Protein AF-0000000084370850 (afdb_homodimer)

InterPro domains:
  IPR000182 GNAT domain [PF13302] (12-152)
  IPR000182 GNAT domain [PS51186] (13-177)
  IPR016181 Acyl-CoA N-acyltransferase [SSF55729] (5-176)
  IPR051531 N-acetyltransferase [PTHR43792] (3-175)

Foldseek 3Di:
DQLQPDWFDDPFKIWHQDDLVCLVVQLVQQQDCVFCVWPQEHRDDDSVVSNVVSVVCNVCSRVVQKRKIFIATPPPRHTFWIKMWHPQDLVQLETEIDITGRPVCPPVCRVLRVVLRVVVCSCPPVVRFKYKYKTFPPPVSVVVSCVVSPKDFDDKAAQPGAYPNDTTIITMIMDGD/DQLQPDWFDDPFKIWHQDDLVCLVVQLVQQQDCVFCVWPQEHRDDDSVVSNVVSVVSNVCSRVVQKRKIFIATPPPRHTFWIKIWHPQDLVQLETEIDITGRPVCPPVCRVLRVVLRVVVCSCPPVVRFKYKYKTFPPPVSVVVSCVVSPKDFDDKAAQPGAYPNDTTIITMIMDGD

Radius of gyration: 22.32 Å; Cα contacts (8 Å, |Δi|>4): 674; chains: 2; bounding box: 40×65×46 Å

Organism: NCBI:txid1354337

Nearest PDB structures (foldseek):
  2fck-assembly1_A-2  TM=8.983E-01  e=8.115E-18  Vibrio cholerae O1 biovar El Tor str. N16961
  1nsl-assembly1_F  TM=8.770E-01  e=9.449E-16  Bacillus subtilis
  6vfn-assembly1_A  TM=8.683E-01  e=2.180E-15  Bacillus thuringiensis
  5wif-assembly1_B  TM=8.303E-01  e=5.717E-15  Yersinia pestis
  5wif-assembly1_C  TM=8.137E-01  e=3.887E-15  Yersinia pestis

pLDDT: mean 95.16, std 4.21, range [71.19, 98.75]

Secondary structure (DSSP, 8-state):
--GGG--EE-SSEEEE---GGGHHHHHHHHT-TTTTTTSSSPPP-SHHHHHHHHHHHHHHHHTTS-EEEEEEETTT--EEEEEEEEEEETTTTEEEEEEEE-GGGTTSSHHHHHHHHHHHHHHHHH---EEEEEE-TT-HHHHHHHHHTT-EEEEEEEEEEEETTEEEEEEEEEEE-/--GGG--EE-SSEEEE---GGGHHHHHHHHT-TTTTTTSSSPPP--HHHHHHHHHHHHHHHHTTS-EEEEEEETTT--EEEEEEEEEEETTTTEEEEEEEE-GGGTTSSHHHHHHHHHHHHHHHHH---EEEEEE-TT-HHHHHHHHHTT-EEEEEEEEEEEETTEEEEEEEEEEE-

Sequence (354 aa):
MRYTDIQIETQRLRLRPFEMSDANAWFKIMSSPEVTRYWSHLPWQTLQEAQEDIIQDITHMERKEYLRLAITEKITGHLLGMCIFFNYYPRSDRGEIGYCLDTVYQGKGIMKEAMLAFIDYLHTHLAIRRLEADIHPNNKASAALLNTLGFEQEGYLKQRWVVGGEISDSEIYGLLLMRYTDIQIETQRLRLRPFEMSDANAWFKIMSSPEVTRYWSHLPWQTLQEAQEDIIQDITHMERKEYLRLAITEKITGHLLGMCIFFNYYPRSDRGEIGYCLDTVYQGKGIMKEAMLAFIDYLHTHLAIRRLEADIHPNNKASAALLNTLGFEQEGYLKQRWVVGGEISDSEIYGLLL

Structure (mmCIF, N/CA/C/O backbone):
data_AF-0000000084370850-model_v1
#
loop_
_entity.id
_entity.type
_entity.pdbx_description
1 polymer 'Ribosomal-protein-alanine acetyltransferase'
#
loop_
_atom_site.group_PDB
_atom_site.id
_atom_site.type_symbol
_atom_site.label_atom_id
_atom_site.label_alt_id
_atom_site.label_comp_id
_atom_site.label_asym_id
_atom_site.label_entity_id
_atom_site.label_seq_id
_atom_site.pdbx_PDB_ins_code
_atom_site.Cartn_x
_atom_site.Cartn_y
_atom_site.Cartn_z
_atom_site.occupancy
_atom_site.B_iso_or_equiv
_atom_site.auth_seq_id
_atom_site.auth_comp_id
_atom_site.auth_asym_id
_atom_site.auth_atom_id
_atom_site.pdbx_PDB_model_num
ATOM 1 N N . MET A 1 1 ? 12.594 -3.123 -21.891 1 71.31 1 MET A N 1
ATOM 2 C CA . MET A 1 1 ? 11.961 -4.41 -22.156 1 71.31 1 MET A CA 1
ATOM 3 C C . MET A 1 1 ? 10.461 -4.34 -21.875 1 71.31 1 MET A C 1
ATOM 5 O O . MET A 1 1 ? 10.031 -3.729 -20.906 1 71.31 1 MET A O 1
ATOM 9 N N . ARG A 1 2 ? 9.742 -4.902 -22.828 1 83.81 2 ARG A N 1
ATOM 10 C CA . ARG A 1 2 ? 8.289 -4.91 -22.641 1 83.81 2 ARG A CA 1
ATOM 11 C C . ARG A 1 2 ? 7.863 -6.074 -21.75 1 83.81 2 ARG A C 1
ATOM 13 O O . ARG A 1 2 ? 8.297 -7.207 -21.953 1 83.81 2 ARG A O 1
ATOM 20 N N . TYR A 1 3 ? 7.07 -5.887 -20.719 1 87.25 3 TYR A N 1
ATOM 21 C CA . TYR A 1 3 ? 6.59 -6.926 -19.812 1 87.25 3 TYR A CA 1
ATOM 22 C C . TYR A 1 3 ? 5.914 -8.055 -20.594 1 87.25 3 TYR A C 1
ATOM 24 O O . TYR A 1 3 ? 5.992 -9.219 -20.188 1 87.25 3 TYR A O 1
ATOM 32 N N . THR A 1 4 ? 5.398 -7.785 -21.766 1 85.69 4 THR A N 1
ATOM 33 C CA . THR A 1 4 ? 4.613 -8.742 -22.547 1 85.69 4 THR A CA 1
ATOM 34 C C . THR A 1 4 ? 5.523 -9.703 -23.312 1 85.69 4 THR A C 1
ATOM 36 O O . THR A 1 4 ? 5.059 -10.703 -23.844 1 85.69 4 THR A O 1
ATOM 39 N N . ASP A 1 5 ? 6.773 -9.469 -23.266 1 89.31 5 ASP A N 1
ATOM 40 C CA . ASP A 1 5 ? 7.719 -10.328 -23.969 1 89.31 5 ASP A CA 1
ATOM 41 C C . ASP A 1 5 ? 8.5 -11.203 -23 1 89.31 5 ASP A C 1
ATOM 43 O O . ASP A 1 5 ? 9.336 -12.016 -23.422 1 89.31 5 ASP A O 1
ATOM 47 N N . ILE A 1 6 ? 8.211 -11.078 -21.812 1 93.69 6 ILE A N 1
ATOM 48 C CA . ILE A 1 6 ? 8.992 -11.75 -20.781 1 93.69 6 ILE A CA 1
ATOM 49 C C . ILE A 1 6 ? 8.719 -13.258 -20.828 1 93.69 6 ILE A C 1
ATOM 51 O O . ILE A 1 6 ? 7.566 -13.68 -20.938 1 93.69 6 ILE A O 1
ATOM 55 N N . GLN A 1 7 ? 9.773 -14.039 -20.828 1 94.94 7 GLN A N 1
ATOM 56 C CA . GLN A 1 7 ? 9.734 -15.492 -20.703 1 94.94 7 GLN A CA 1
ATOM 57 C C . GLN A 1 7 ? 10.781 -15.992 -19.703 1 94.94 7 GLN A C 1
ATOM 59 O O . GLN A 1 7 ? 11.977 -15.734 -19.875 1 94.94 7 GLN A O 1
ATOM 64 N N . ILE A 1 8 ? 10.328 -16.625 -18.719 1 97.56 8 ILE A N 1
ATOM 65 C CA . ILE A 1 8 ? 11.234 -17.203 -17.734 1 97.56 8 ILE A CA 1
ATOM 66 C C . ILE A 1 8 ? 11.078 -18.719 -17.719 1 97.56 8 ILE A C 1
ATOM 68 O O . ILE A 1 8 ? 9.969 -19.25 -17.562 1 97.56 8 ILE A O 1
ATOM 72 N N . GLU A 1 9 ? 12.125 -19.422 -17.922 1 97.38 9 GLU A N 1
ATOM 73 C CA . GLU A 1 9 ? 12.086 -20.891 -17.922 1 97.38 9 GLU A CA 1
ATOM 74 C C . GLU A 1 9 ? 12.797 -21.469 -16.703 1 97.38 9 GLU A C 1
ATOM 76 O O . GLU A 1 9 ? 13.844 -20.969 -16.297 1 97.38 9 GLU A O 1
ATOM 81 N N . THR A 1 10 ? 12.188 -22.453 -16.141 1 98 10 THR A N 1
ATOM 82 C CA . THR A 1 10 ? 12.781 -23.25 -15.07 1 98 10 THR A CA 1
ATOM 83 C C . THR A 1 10 ? 12.883 -24.719 -15.477 1 98 10 THR A C 1
ATOM 85 O O . THR A 1 10 ? 12.844 -25.047 -16.656 1 98 10 THR A O 1
ATOM 88 N N . GLN A 1 11 ? 13.195 -25.531 -14.508 1 97.38 11 GLN A N 1
ATOM 89 C CA . GLN A 1 11 ? 13.32 -26.953 -14.812 1 97.38 11 GLN A CA 1
ATOM 90 C C . GLN A 1 11 ? 12.016 -27.516 -15.352 1 97.38 11 GLN A C 1
ATOM 92 O O . GLN A 1 11 ? 12 -28.156 -16.406 1 97.38 11 GLN A O 1
ATOM 97 N N . ARG A 1 12 ? 10.859 -27.234 -14.672 1 97.56 12 ARG A N 1
ATOM 98 C CA . ARG A 1 12 ? 9.578 -27.844 -15.031 1 97.56 12 ARG A CA 1
ATOM 99 C C . ARG A 1 12 ? 8.625 -26.812 -15.625 1 97.56 12 ARG A C 1
ATOM 101 O O . ARG A 1 12 ? 7.621 -27.172 -16.234 1 97.56 12 ARG A O 1
ATOM 108 N N . LEU A 1 13 ? 8.977 -25.516 -15.469 1 98.5 13 LEU A N 1
ATOM 109 C CA . LEU A 1 13 ? 7.934 -24.516 -15.672 1 98.5 13 LEU A CA 1
ATOM 110 C C . LEU A 1 13 ? 8.359 -23.484 -16.719 1 98.5 13 LEU A C 1
ATOM 112 O O . LEU A 1 13 ? 9.547 -23.312 -16.984 1 98.5 13 LEU A O 1
ATOM 116 N N . ARG A 1 14 ? 7.391 -22.859 -17.297 1 98.44 14 ARG A N 1
ATOM 117 C CA . ARG A 1 14 ? 7.527 -21.641 -18.094 1 98.44 14 ARG A CA 1
ATOM 118 C C . ARG A 1 14 ? 6.613 -20.531 -17.562 1 98.44 14 ARG A C 1
ATOM 120 O O . ARG A 1 14 ? 5.406 -20.734 -17.422 1 98.44 14 ARG A O 1
ATOM 127 N N . LEU A 1 15 ? 7.215 -19.422 -17.156 1 98.56 15 LEU A N 1
ATOM 128 C CA . LEU A 1 15 ? 6.473 -18.234 -16.766 1 98.56 15 LEU A CA 1
ATOM 129 C C . LEU A 1 15 ? 6.387 -17.25 -17.938 1 98.56 15 LEU A C 1
ATOM 131 O O . LEU A 1 15 ? 7.41 -16.859 -18.5 1 98.56 15 LEU A O 1
ATOM 135 N N . ARG A 1 16 ? 5.219 -16.859 -18.281 1 97.56 16 ARG A N 1
ATOM 136 C CA . ARG A 1 16 ? 4.988 -16 -19.453 1 97.56 16 ARG A CA 1
ATOM 137 C C . ARG A 1 16 ? 3.709 -15.195 -19.281 1 97.56 16 ARG A C 1
ATOM 139 O O . ARG A 1 16 ? 2.875 -15.5 -18.422 1 97.56 16 ARG A O 1
ATOM 146 N N . PRO A 1 17 ? 3.572 -14.148 -20.078 1 96.94 17 PRO A N 1
ATOM 147 C CA . PRO A 1 17 ? 2.301 -13.422 -20.031 1 96.94 17 PRO A CA 1
ATOM 148 C C . PRO A 1 17 ? 1.105 -14.305 -20.391 1 96.94 17 PRO A C 1
ATOM 150 O O . PRO A 1 17 ? 1.261 -15.297 -21.094 1 96.94 17 PRO A O 1
ATOM 153 N N . PHE A 1 18 ? -0.031 -13.898 -19.891 1 97.38 18 PHE A N 1
ATOM 154 C CA . PHE A 1 18 ? -1.265 -14.602 -20.219 1 97.38 18 PHE A CA 1
ATOM 155 C C . PHE A 1 18 ? -1.626 -14.398 -21.688 1 97.38 18 PHE A C 1
ATOM 157 O O . PHE A 1 18 ? -1.338 -13.352 -22.266 1 97.38 18 PHE A O 1
ATOM 164 N N . GLU A 1 19 ? -2.184 -15.375 -22.25 1 95.44 19 GLU A N 1
ATOM 165 C CA . GLU A 1 19 ? -2.795 -15.32 -23.578 1 95.44 19 GLU A CA 1
ATOM 166 C C . GLU A 1 19 ? -4.266 -15.719 -23.516 1 95.44 19 GLU A C 1
ATOM 168 O O . GLU A 1 19 ? -4.707 -16.359 -22.562 1 95.44 19 GLU A O 1
ATOM 173 N N . MET A 1 20 ? -4.977 -15.297 -24.547 1 96 20 MET A N 1
ATOM 174 C CA . MET A 1 20 ? -6.414 -15.555 -24.547 1 96 20 MET A CA 1
ATOM 175 C C . MET A 1 20 ? -6.703 -17.047 -24.469 1 96 20 MET A C 1
ATOM 177 O O . MET A 1 20 ? -7.719 -17.453 -23.906 1 96 20 MET A O 1
ATOM 181 N N . SER A 1 21 ? -5.812 -17.828 -24.953 1 96.69 21 SER A N 1
ATOM 182 C CA . SER A 1 21 ? -5.992 -19.281 -24.922 1 96.69 21 SER A CA 1
ATOM 183 C C . SER A 1 21 ? -5.945 -19.812 -23.5 1 96.69 21 SER A C 1
ATOM 185 O O . SER A 1 21 ? -6.332 -20.953 -23.25 1 96.69 21 SER A O 1
ATOM 187 N N . ASP A 1 22 ? -5.5 -19.031 -22.516 1 97.56 22 ASP A N 1
ATOM 188 C CA . ASP A 1 22 ? -5.434 -19.422 -21.109 1 97.56 22 ASP A CA 1
ATOM 189 C C . ASP A 1 22 ? -6.781 -19.234 -20.422 1 97.56 22 ASP A C 1
ATOM 191 O O . ASP A 1 22 ? -6.977 -19.672 -19.281 1 97.56 22 ASP A O 1
ATOM 195 N N . ALA A 1 23 ? -7.684 -18.594 -21.078 1 97.88 23 ALA A N 1
ATOM 196 C CA . ALA A 1 23 ? -8.875 -18.047 -20.438 1 97.88 23 ALA A CA 1
ATOM 197 C C . ALA A 1 23 ? -9.664 -19.156 -19.734 1 97.88 23 ALA A C 1
ATOM 199 O O . ALA A 1 23 ? -10.086 -19 -18.594 1 97.88 23 ALA A O 1
ATOM 200 N N . ASN A 1 24 ? -9.906 -20.25 -20.406 1 97.81 24 ASN A N 1
ATOM 201 C CA . ASN A 1 24 ? -10.703 -21.328 -19.844 1 97.81 24 ASN A CA 1
ATOM 202 C C . ASN A 1 24 ? -10.055 -21.906 -18.578 1 97.81 24 ASN A C 1
ATOM 204 O O . ASN A 1 24 ? -10.711 -22.062 -17.562 1 97.81 24 ASN A O 1
ATOM 208 N N . ALA A 1 25 ? -8.828 -22.203 -18.703 1 97.62 25 ALA A N 1
ATOM 209 C CA . ALA A 1 25 ? -8.102 -22.75 -17.562 1 97.62 25 ALA A CA 1
ATOM 210 C C . ALA A 1 25 ? -8.008 -21.734 -16.438 1 97.62 25 ALA A C 1
ATOM 212 O O . ALA A 1 25 ? -8.133 -22.094 -15.258 1 97.62 25 ALA A O 1
ATOM 213 N N . TRP A 1 26 ? -7.781 -20.531 -16.781 1 97.38 26 TRP A N 1
ATOM 214 C CA . TRP A 1 26 ? -7.691 -19.453 -15.797 1 97.38 26 TRP A CA 1
ATOM 215 C C . TRP A 1 26 ? -9.016 -19.281 -15.055 1 97.38 26 TRP A C 1
ATOM 217 O O . TRP A 1 26 ? -9.031 -19.156 -13.828 1 97.38 26 TRP A O 1
ATOM 227 N N . PHE A 1 27 ? -10.086 -19.328 -15.781 1 97.44 27 PHE A N 1
ATOM 228 C CA . PHE A 1 27 ? -11.414 -19.25 -15.172 1 97.44 27 PHE A CA 1
ATOM 229 C C . PHE A 1 27 ? -11.625 -20.406 -14.195 1 97.44 27 PHE A C 1
ATOM 231 O O . PHE A 1 27 ? -12.133 -20.203 -13.094 1 97.44 27 PHE A O 1
ATOM 238 N N . LYS A 1 28 ? -11.258 -21.562 -14.602 1 96.56 28 LYS A N 1
ATOM 239 C CA . LYS A 1 28 ? -11.406 -22.734 -13.742 1 96.56 28 LYS A CA 1
ATOM 240 C C . LYS A 1 28 ? -10.656 -22.547 -12.422 1 96.56 28 LYS A C 1
ATOM 242 O O . LYS A 1 28 ? -11.188 -22.859 -11.352 1 96.56 28 LYS A O 1
ATOM 247 N N . ILE A 1 29 ? -9.469 -22.062 -12.484 1 96.38 29 ILE A N 1
ATOM 248 C CA . ILE A 1 29 ? -8.641 -21.844 -11.305 1 96.38 29 ILE A CA 1
ATOM 249 C C . ILE A 1 29 ? -9.281 -20.797 -10.406 1 96.38 29 ILE A C 1
ATOM 251 O O . ILE A 1 29 ? -9.445 -21 -9.203 1 96.38 29 ILE A O 1
ATOM 255 N N . MET A 1 30 ? -9.742 -19.688 -11.008 1 95.38 30 MET A N 1
ATOM 256 C CA . MET A 1 30 ? -10.211 -18.531 -10.25 1 95.38 30 MET A CA 1
ATOM 257 C C . MET A 1 30 ? -11.664 -18.719 -9.82 1 95.38 30 MET A C 1
ATOM 259 O O . MET A 1 30 ? -12.188 -17.938 -9.023 1 95.38 30 MET A O 1
ATOM 263 N N . SER A 1 31 ? -12.273 -19.734 -10.289 1 95.38 31 SER A N 1
ATOM 264 C CA . SER A 1 31 ? -13.641 -20.047 -9.883 1 95.38 31 SER A CA 1
ATOM 265 C C . SER A 1 31 ? -13.656 -21 -8.695 1 95.38 31 SER A C 1
ATOM 267 O O . SER A 1 31 ? -14.711 -21.266 -8.117 1 95.38 31 SER A O 1
ATOM 269 N N . SER A 1 32 ? -12.555 -21.5 -8.383 1 93.62 32 SER A N 1
ATOM 270 C CA . SER A 1 32 ? -12.438 -22.438 -7.262 1 93.62 32 SER A CA 1
ATOM 271 C C . SER A 1 32 ? -12.43 -21.688 -5.934 1 93.62 32 SER A C 1
ATOM 273 O O . SER A 1 32 ? -11.523 -20.906 -5.656 1 93.62 32 SER A O 1
ATOM 275 N N . PRO A 1 33 ? -13.328 -22 -5.062 1 91.62 33 PRO A N 1
ATOM 276 C CA . PRO A 1 33 ? -13.344 -21.359 -3.74 1 91.62 33 PRO A CA 1
ATOM 277 C C . PRO A 1 33 ? -12.094 -21.703 -2.918 1 91.62 33 PRO A C 1
ATOM 279 O O . PRO A 1 33 ? -11.68 -20.906 -2.068 1 91.62 33 PRO A O 1
ATOM 282 N N . GLU A 1 34 ? -11.586 -22.812 -3.205 1 91.06 34 GLU A N 1
ATOM 283 C CA . GLU A 1 34 ? -10.383 -23.219 -2.484 1 91.06 34 GLU A CA 1
ATOM 284 C C . GLU A 1 34 ? -9.188 -22.344 -2.863 1 91.06 34 GLU A C 1
ATOM 286 O O . GLU A 1 34 ? -8.438 -21.906 -1.994 1 91.06 34 GLU A O 1
ATOM 291 N N . VAL A 1 35 ? -9.055 -22.078 -4.105 1 90.12 35 VAL A N 1
ATOM 292 C CA . VAL A 1 35 ? -7.934 -21.266 -4.594 1 90.12 35 VAL A CA 1
ATOM 293 C C . VAL A 1 35 ? -8.102 -19.812 -4.152 1 90.12 35 VAL A C 1
ATOM 295 O O . VAL A 1 35 ? -7.141 -19.172 -3.723 1 90.12 35 VAL A O 1
ATOM 298 N N . THR A 1 36 ? -9.312 -19.328 -4.172 1 89.38 36 THR A N 1
ATOM 299 C CA . THR A 1 36 ? -9.555 -17.906 -3.945 1 89.38 36 THR A CA 1
ATOM 300 C C . THR A 1 36 ? -9.891 -17.641 -2.48 1 89.38 36 THR A C 1
ATOM 302 O O . THR A 1 36 ? -10.297 -16.531 -2.123 1 89.38 36 THR A O 1
ATOM 305 N N . ARG A 1 37 ? -9.734 -18.594 -1.659 1 88.06 37 ARG A N 1
ATOM 306 C CA . ARG A 1 37 ? -10.164 -18.547 -0.265 1 88.06 37 ARG A CA 1
ATOM 307 C C . ARG A 1 37 ? -9.602 -17.328 0.442 1 88.06 37 ARG A C 1
ATOM 309 O O . ARG A 1 37 ? -10.289 -16.688 1.24 1 88.06 37 ARG A O 1
ATOM 316 N N . TYR A 1 38 ? -8.461 -17.016 0.126 1 87.44 38 TYR A N 1
ATOM 317 C CA . TYR A 1 38 ? -7.781 -15.945 0.848 1 87.44 38 TYR A CA 1
ATOM 318 C C . TYR A 1 38 ? -7.543 -14.734 -0.054 1 87.44 38 TYR A C 1
ATOM 320 O O . TYR A 1 38 ? -6.73 -13.867 0.265 1 87.44 38 TYR A O 1
ATOM 328 N N . TRP A 1 39 ? -8.18 -14.688 -1.142 1 85.19 39 TRP A N 1
ATOM 329 C CA . TRP A 1 39 ? -8 -13.594 -2.082 1 85.19 39 TRP A CA 1
ATOM 330 C C . TRP A 1 39 ? -8.969 -12.445 -1.775 1 85.19 39 TRP A C 1
ATOM 332 O O . TRP A 1 39 ? -9.914 -12.617 -1.006 1 85.19 39 TRP A O 1
ATOM 342 N N . SER A 1 40 ? -8.766 -11.352 -2.414 1 81.38 40 SER A N 1
ATOM 343 C CA . SER A 1 40 ? -9.484 -10.117 -2.104 1 81.38 40 SER A CA 1
ATOM 344 C C . SER A 1 40 ? -10.789 -10.031 -2.881 1 81.38 40 SER A C 1
ATOM 346 O O . SER A 1 40 ? -11.406 -8.961 -2.945 1 81.38 40 SER A O 1
ATOM 348 N N . HIS A 1 41 ? -11.141 -11.078 -3.521 1 80 41 HIS A N 1
ATOM 349 C CA . HIS A 1 41 ? -12.406 -11.109 -4.25 1 80 41 HIS A CA 1
ATOM 350 C C . HIS A 1 41 ? -13.07 -12.477 -4.145 1 80 41 HIS A C 1
ATOM 352 O O . HIS A 1 41 ? -12.414 -13.469 -3.824 1 80 41 HIS A O 1
ATOM 358 N N . LEU A 1 42 ? -14.328 -12.5 -4.496 1 83.19 42 LEU A N 1
ATOM 359 C CA . LEU A 1 42 ? -15.078 -13.758 -4.555 1 83.19 42 LEU A CA 1
ATOM 360 C C . LEU A 1 42 ? -14.742 -14.531 -5.824 1 83.19 42 LEU A C 1
ATOM 362 O O . LEU A 1 42 ? -14.258 -13.953 -6.801 1 83.19 42 LEU A O 1
ATOM 366 N N . PRO A 1 43 ? -15 -15.828 -5.785 1 91.25 43 PRO A N 1
ATOM 367 C CA . PRO A 1 43 ? -14.75 -16.625 -6.988 1 91.25 43 PRO A CA 1
ATOM 368 C C . PRO A 1 43 ? -15.516 -16.109 -8.203 1 91.25 43 PRO A C 1
ATOM 370 O O . PRO A 1 43 ? -16.656 -15.656 -8.078 1 91.25 43 PRO A O 1
ATOM 373 N N . TRP A 1 44 ? -14.852 -16.234 -9.312 1 93.12 44 TRP A N 1
ATOM 374 C CA . TRP A 1 44 ? -15.477 -15.797 -10.555 1 93.12 44 TRP A CA 1
ATOM 375 C C . TRP A 1 44 ? -16.656 -16.688 -10.914 1 93.12 44 TRP A C 1
ATOM 377 O O . TRP A 1 44 ? -16.672 -17.875 -10.578 1 93.12 44 TRP A O 1
ATOM 387 N N . GLN A 1 45 ? -17.562 -16.109 -11.586 1 94.69 45 GLN A N 1
ATOM 388 C CA . GLN A 1 45 ? -18.781 -16.828 -11.883 1 94.69 45 GLN A CA 1
ATOM 389 C C . GLN A 1 45 ? -18.922 -17.094 -13.383 1 94.69 45 GLN A C 1
ATOM 391 O O . GLN A 1 45 ? -19.688 -17.953 -13.805 1 94.69 45 GLN A O 1
ATOM 396 N N . THR A 1 46 ? -18.172 -16.344 -14.242 1 96.69 46 THR A N 1
ATOM 397 C CA . THR A 1 46 ? -18.328 -16.484 -15.688 1 96.69 46 THR A CA 1
ATOM 398 C C . THR A 1 46 ? -16.984 -16.484 -16.391 1 96.69 46 THR A C 1
ATOM 400 O O . THR A 1 46 ? -16.031 -15.867 -15.906 1 96.69 46 THR A O 1
ATOM 403 N N . LEU A 1 47 ? -16.938 -17.109 -17.531 1 96.88 47 LEU A N 1
ATOM 404 C CA . LEU A 1 47 ? -15.742 -17.125 -18.359 1 96.88 47 LEU A CA 1
ATOM 405 C C . LEU A 1 47 ? -15.367 -15.727 -18.812 1 96.88 47 LEU A C 1
ATOM 407 O O . LEU A 1 47 ? -14.18 -15.414 -18.969 1 96.88 47 LEU A O 1
ATOM 411 N N . GLN A 1 48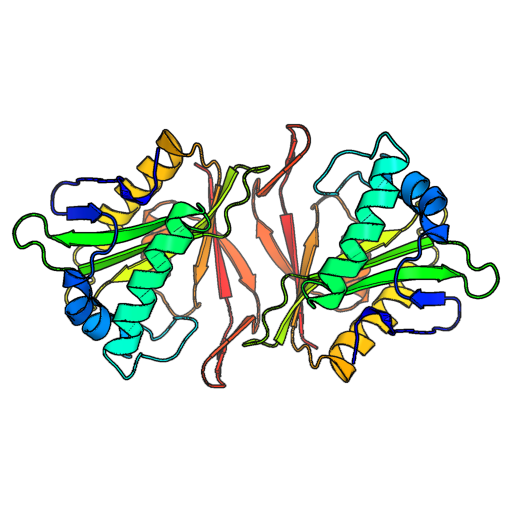 ? -16.297 -14.883 -18.969 1 96.56 48 GLN A N 1
ATOM 412 C CA . GLN A 1 48 ? -16.094 -13.5 -19.391 1 96.56 48 GLN A CA 1
ATOM 413 C C . GLN A 1 48 ? -15.188 -12.758 -18.422 1 96.56 48 GLN A C 1
ATOM 415 O O . GLN A 1 48 ? -14.383 -11.906 -18.828 1 96.56 48 GLN A O 1
ATOM 420 N N . GLU A 1 49 ? -15.273 -13.07 -17.188 1 96.06 49 GLU A N 1
ATOM 421 C CA . GLU A 1 49 ? -14.422 -12.438 -16.172 1 96.06 49 GLU A CA 1
ATOM 422 C C . GLU A 1 49 ? -12.953 -12.75 -16.422 1 96.06 49 GLU A C 1
ATOM 424 O O . GLU A 1 49 ? -12.102 -11.867 -16.328 1 96.06 49 GLU A O 1
ATOM 429 N N . ALA A 1 50 ? -12.734 -13.961 -16.75 1 96.06 50 ALA A N 1
ATOM 430 C CA . ALA A 1 50 ? -11.367 -14.367 -17.062 1 96.06 50 ALA A CA 1
ATOM 431 C C . ALA A 1 50 ? -10.859 -13.688 -18.328 1 96.06 50 ALA A C 1
ATOM 433 O O . ALA A 1 50 ? -9.719 -13.219 -18.375 1 96.06 50 ALA A O 1
ATOM 434 N N . GLN A 1 51 ? -11.648 -13.664 -19.328 1 96.81 51 GLN A N 1
ATOM 435 C CA . GLN A 1 51 ? -11.273 -13.031 -20.594 1 96.81 51 GLN A CA 1
ATOM 436 C C . GLN A 1 51 ? -10.984 -11.547 -20.406 1 96.81 51 GLN A C 1
ATOM 438 O O . GLN A 1 51 ? -9.984 -11.031 -20.891 1 96.81 51 GLN A O 1
ATOM 443 N N . GLU A 1 52 ? -11.867 -10.93 -19.703 1 96.06 52 GLU A N 1
ATOM 444 C CA . GLU A 1 52 ? -11.688 -9.5 -19.438 1 96.06 52 GLU A CA 1
ATOM 445 C C . GLU A 1 52 ? -10.422 -9.25 -18.609 1 96.06 52 GLU A C 1
ATOM 447 O O . GLU A 1 52 ? -9.727 -8.258 -18.828 1 96.06 52 GLU A O 1
ATOM 452 N N . ASP A 1 53 ? -10.227 -10.102 -17.703 1 95.06 53 ASP A N 1
ATOM 453 C CA . ASP A 1 53 ? -9.031 -10 -16.875 1 95.06 53 ASP A CA 1
ATOM 454 C C . ASP A 1 53 ? -7.766 -10.062 -17.734 1 95.06 53 ASP A C 1
ATOM 456 O O . ASP A 1 53 ? -6.859 -9.25 -17.578 1 95.06 53 ASP A O 1
ATOM 460 N N . ILE A 1 54 ? -7.734 -10.961 -18.656 1 95.56 54 ILE A N 1
ATOM 461 C CA . ILE A 1 54 ? -6.578 -11.156 -19.531 1 95.56 54 ILE A CA 1
ATOM 462 C C . ILE A 1 54 ? -6.426 -9.961 -20.469 1 95.56 54 ILE A C 1
ATOM 464 O O . ILE A 1 54 ? -5.309 -9.5 -20.719 1 95.56 54 ILE A O 1
ATOM 468 N N . ILE A 1 55 ? -7.48 -9.484 -20.938 1 93.56 55 ILE A N 1
ATOM 469 C CA . ILE A 1 55 ? -7.445 -8.312 -21.797 1 93.56 55 ILE A CA 1
ATOM 470 C C . ILE A 1 55 ? -6.871 -7.121 -21.031 1 93.56 55 ILE A C 1
ATOM 472 O O . ILE A 1 55 ? -6.035 -6.383 -21.562 1 93.56 55 ILE A O 1
ATOM 476 N N . GLN A 1 56 ? -7.289 -7 -19.828 1 93.12 56 GLN A N 1
ATOM 477 C CA . GLN A 1 56 ? -6.809 -5.895 -19 1 93.12 56 GLN A CA 1
ATOM 478 C C . GLN A 1 56 ? -5.324 -6.043 -18.688 1 93.12 56 GLN A C 1
ATOM 480 O O . GLN A 1 56 ? -4.609 -5.047 -18.562 1 93.12 56 GLN A O 1
ATOM 485 N N . ASP A 1 57 ? -4.941 -7.246 -18.594 1 91.88 57 ASP A N 1
ATOM 486 C CA . ASP A 1 57 ? -3.541 -7.527 -18.281 1 91.88 57 ASP A CA 1
ATOM 487 C C . ASP A 1 57 ? -2.617 -6.918 -19.344 1 91.88 57 ASP A C 1
ATOM 489 O O . ASP A 1 57 ? -1.582 -6.336 -19 1 91.88 57 ASP A O 1
ATOM 493 N N . ILE A 1 58 ? -3.043 -7.102 -20.484 1 87 58 ILE A N 1
ATOM 494 C CA . ILE A 1 58 ? -2.236 -6.598 -21.594 1 87 58 ILE A CA 1
ATOM 495 C C . ILE A 1 58 ? -2.012 -5.094 -21.422 1 87 58 ILE A C 1
ATOM 497 O O . ILE A 1 58 ? -0.874 -4.621 -21.453 1 87 58 ILE A O 1
ATOM 501 N N . THR A 1 59 ? -3.023 -4.438 -21.156 1 88.5 59 THR A N 1
ATOM 502 C CA . THR A 1 59 ? -2.967 -2.984 -21.016 1 88.5 59 THR A CA 1
ATOM 503 C C . THR A 1 59 ? -2.137 -2.59 -19.797 1 88.5 59 THR A C 1
ATOM 505 O O . THR A 1 59 ? -1.263 -1.725 -19.891 1 88.5 59 THR A O 1
ATOM 508 N N . HIS A 1 60 ? -2.428 -3.195 -18.703 1 90.69 60 HIS A N 1
ATOM 509 C CA . HIS A 1 60 ? -1.762 -2.838 -17.453 1 90.69 60 HIS A CA 1
ATOM 510 C C . HIS A 1 60 ? -0.279 -3.189 -17.5 1 90.69 60 HIS A C 1
ATOM 512 O O . HIS A 1 60 ? 0.556 -2.447 -16.984 1 90.69 60 HIS A O 1
ATOM 518 N N . MET A 1 61 ? 0.039 -4.219 -18.125 1 92.31 61 MET A N 1
ATOM 519 C CA . MET A 1 61 ? 1.436 -4.629 -18.234 1 92.31 61 MET A CA 1
ATOM 520 C C . MET A 1 61 ? 2.188 -3.721 -19.203 1 92.31 61 MET A C 1
ATOM 522 O O . MET A 1 61 ? 3.361 -3.414 -19 1 92.31 61 MET A O 1
ATOM 526 N N . GLU A 1 62 ? 1.503 -3.305 -20.203 1 88.31 62 GLU A N 1
ATOM 527 C CA . GLU A 1 62 ? 2.105 -2.359 -21.141 1 88.31 62 GLU A CA 1
ATOM 528 C C . GLU A 1 62 ? 2.436 -1.037 -20.453 1 88.31 62 GLU A C 1
ATOM 530 O O . GLU A 1 62 ? 3.438 -0.397 -20.781 1 88.31 62 GLU A O 1
ATOM 535 N N . ARG A 1 63 ? 1.605 -0.735 -19.5 1 88.38 63 ARG A N 1
ATOM 536 C CA . ARG A 1 63 ? 1.799 0.503 -18.75 1 88.38 63 ARG A CA 1
ATOM 537 C C . ARG A 1 63 ? 2.703 0.278 -17.547 1 88.38 63 ARG A C 1
ATOM 539 O O . ARG A 1 63 ? 2.885 1.178 -16.719 1 88.38 63 ARG A O 1
ATOM 546 N N . LYS A 1 64 ? 3.143 -0.933 -17.375 1 89.69 64 LYS A N 1
ATOM 547 C CA . LYS A 1 64 ? 4.059 -1.33 -16.312 1 89.69 64 LYS A CA 1
ATOM 548 C C . LYS A 1 64 ? 3.441 -1.082 -14.945 1 89.69 64 LYS A C 1
ATOM 550 O O . LYS A 1 64 ? 4.141 -0.697 -14 1 89.69 64 LYS A O 1
ATOM 555 N N . GLU A 1 65 ? 2.111 -1.227 -14.891 1 90.12 65 GLU A N 1
ATOM 556 C CA . GLU A 1 65 ? 1.406 -1.072 -13.617 1 90.12 65 GLU A CA 1
ATOM 557 C C . GLU A 1 65 ? 1.642 -2.273 -12.711 1 90.12 65 GLU A C 1
ATOM 559 O O . GLU A 1 65 ? 1.622 -2.141 -11.484 1 90.12 65 GLU A O 1
ATOM 564 N N . TYR A 1 66 ? 1.74 -3.346 -13.328 1 95.56 66 TYR A N 1
ATOM 565 C CA . TYR A 1 66 ? 2.141 -4.57 -12.641 1 95.56 66 TYR A CA 1
ATOM 566 C C . TYR A 1 66 ? 2.756 -5.562 -13.617 1 95.56 66 TYR A C 1
ATOM 568 O O . TYR A 1 66 ? 2.721 -5.355 -14.836 1 95.56 66 TYR A O 1
ATOM 576 N N . LEU A 1 67 ? 3.416 -6.531 -13.125 1 96.75 67 LEU A N 1
ATOM 577 C CA . LEU A 1 67 ? 3.943 -7.656 -13.891 1 96.75 67 LEU A CA 1
ATOM 578 C C . LEU A 1 67 ? 3.314 -8.969 -13.43 1 96.75 67 LEU A C 1
ATOM 580 O O . LEU A 1 67 ? 3.578 -9.438 -12.32 1 96.75 67 LEU A O 1
ATOM 584 N N . ARG A 1 68 ? 2.5 -9.523 -14.258 1 97.81 68 ARG A N 1
ATOM 585 C CA . ARG A 1 68 ? 1.832 -10.781 -13.961 1 97.81 68 ARG A CA 1
ATOM 586 C C . ARG A 1 68 ? 2.205 -11.852 -14.984 1 97.81 68 ARG A C 1
ATOM 588 O O . ARG A 1 68 ? 2.123 -11.617 -16.188 1 97.81 68 ARG A O 1
ATOM 595 N N . LEU A 1 69 ? 2.588 -12.969 -14.523 1 98.06 69 LEU A N 1
ATOM 596 C CA . LEU A 1 69 ? 2.965 -14.062 -15.414 1 98.06 69 LEU A CA 1
ATOM 597 C C . LEU A 1 69 ? 2.172 -15.32 -15.094 1 98.06 69 LEU A C 1
ATOM 599 O O . LEU A 1 69 ? 1.953 -15.641 -13.922 1 98.06 69 LEU A O 1
ATOM 603 N N . ALA A 1 70 ? 1.741 -15.961 -16.125 1 98.38 70 ALA A N 1
ATOM 604 C CA . ALA A 1 70 ? 1.187 -17.312 -16.031 1 98.38 70 ALA A CA 1
ATOM 605 C C . ALA A 1 70 ? 2.283 -18.328 -15.742 1 98.38 70 ALA A C 1
ATOM 607 O O . ALA A 1 70 ? 3.373 -18.266 -16.312 1 98.38 70 ALA A O 1
ATOM 608 N N . ILE A 1 71 ? 1.974 -19.172 -14.852 1 98.62 71 ILE A N 1
ATOM 609 C CA . ILE A 1 71 ? 2.83 -20.328 -14.609 1 98.62 71 ILE A CA 1
ATOM 610 C C . ILE A 1 71 ? 2.312 -21.531 -15.398 1 98.62 71 ILE A C 1
ATOM 612 O O . ILE A 1 71 ? 1.206 -22.016 -15.148 1 98.62 71 ILE A O 1
ATOM 616 N N . THR A 1 72 ? 3.082 -22.031 -16.297 1 98.5 72 THR A N 1
ATOM 617 C CA . THR A 1 72 ? 2.66 -23.156 -17.109 1 98.5 72 THR A CA 1
ATOM 618 C C . THR A 1 72 ? 3.666 -24.312 -17.016 1 98.5 72 THR A C 1
ATOM 620 O O . THR A 1 72 ? 4.848 -24.078 -16.766 1 98.5 72 THR A O 1
ATOM 623 N N . GLU A 1 73 ? 3.129 -25.5 -17.188 1 97.56 73 GLU A N 1
ATOM 624 C CA . GLU A 1 73 ? 4.008 -26.656 -17.281 1 97.56 73 GLU A CA 1
ATOM 625 C C . GLU A 1 73 ? 4.719 -26.703 -18.641 1 97.56 73 GLU A C 1
ATOM 627 O O . GLU A 1 73 ? 4.074 -26.625 -19.688 1 97.56 73 GLU A O 1
ATOM 632 N N . LYS A 1 74 ? 5.984 -26.891 -18.609 1 96 74 LYS A N 1
ATOM 633 C CA . LYS A 1 74 ? 6.77 -26.828 -19.844 1 96 74 LYS A CA 1
ATOM 634 C C . LYS A 1 74 ? 6.328 -27.891 -20.844 1 96 74 LYS A C 1
ATOM 636 O O . LYS A 1 74 ? 6.207 -27.625 -22.031 1 96 74 LYS A O 1
ATOM 641 N N . ILE A 1 75 ? 6.086 -29.016 -20.422 1 94.19 75 ILE A N 1
ATOM 642 C CA . ILE A 1 75 ? 5.844 -30.172 -21.281 1 94.19 75 ILE A CA 1
ATOM 643 C C . ILE A 1 75 ? 4.445 -30.078 -21.891 1 94.19 75 ILE A C 1
ATOM 645 O O . ILE A 1 75 ? 4.277 -30.234 -23.094 1 94.19 75 ILE A O 1
ATOM 649 N N . THR A 1 76 ? 3.416 -29.719 -21.156 1 94.75 76 THR A N 1
ATOM 650 C CA . THR A 1 76 ? 2.029 -29.797 -21.594 1 94.75 76 THR A CA 1
ATOM 651 C C . THR A 1 76 ? 1.511 -28.406 -21.984 1 94.75 76 THR A C 1
ATOM 653 O O . THR A 1 76 ? 0.518 -28.297 -22.703 1 94.75 76 THR A O 1
ATOM 656 N N . GLY A 1 77 ? 2.143 -27.406 -21.391 1 96 77 GLY A N 1
ATOM 657 C CA . GLY A 1 77 ? 1.641 -26.062 -21.609 1 96 77 GLY A CA 1
ATOM 658 C C . GLY A 1 77 ? 0.459 -25.719 -20.719 1 96 77 GLY A C 1
ATOM 659 O O . GLY A 1 77 ? -0.081 -24.609 -20.797 1 96 77 GLY A O 1
ATOM 660 N N . HIS A 1 78 ? 0.107 -26.641 -19.844 1 96.69 78 HIS A N 1
ATOM 661 C CA . HIS A 1 78 ? -1.049 -26.422 -18.984 1 96.69 78 HIS A CA 1
ATOM 662 C C . HIS A 1 78 ? -0.804 -25.281 -18 1 96.69 78 HIS A C 1
ATOM 664 O O . HIS A 1 78 ? 0.284 -25.172 -17.438 1 96.69 78 HIS A O 1
ATOM 670 N N . LEU A 1 79 ? -1.841 -24.453 -17.891 1 98.38 79 LEU A N 1
ATOM 671 C CA . LEU A 1 79 ? -1.788 -23.359 -16.922 1 98.38 79 LEU A CA 1
ATOM 672 C C . LEU A 1 79 ? -1.931 -23.891 -15.508 1 98.38 79 LEU A C 1
ATOM 674 O O . LEU A 1 79 ? -2.906 -24.562 -15.188 1 98.38 79 LEU A O 1
ATOM 678 N N . LEU A 1 80 ? -0.972 -23.578 -14.664 1 98.12 80 LEU A N 1
ATOM 679 C CA . LEU A 1 80 ? -0.962 -24.094 -13.305 1 98.12 80 LEU A CA 1
ATOM 680 C C . LEU A 1 80 ? -1.36 -23.016 -12.305 1 98.12 80 LEU A C 1
ATOM 682 O O . LEU A 1 80 ? -1.844 -23.328 -11.211 1 98.12 80 LEU A O 1
ATOM 686 N N . GLY A 1 81 ? -1.089 -21.781 -12.602 1 97.88 81 GLY A N 1
ATOM 687 C CA . GLY A 1 81 ? -1.314 -20.656 -11.703 1 97.88 81 GLY A CA 1
ATOM 688 C C . GLY A 1 81 ? -0.709 -19.359 -12.211 1 97.88 81 GLY A C 1
ATOM 689 O O . GLY A 1 81 ? -0.661 -19.125 -13.414 1 97.88 81 GLY A O 1
ATOM 690 N N . MET A 1 82 ? -0.375 -18.484 -11.273 1 97.81 82 MET A N 1
ATOM 691 C CA . MET A 1 82 ? 0.174 -17.188 -11.664 1 97.81 82 MET A CA 1
ATOM 692 C C . MET A 1 82 ? 1.012 -16.594 -10.539 1 97.81 82 MET A C 1
ATOM 694 O O . MET A 1 82 ? 0.874 -16.984 -9.383 1 97.81 82 MET A O 1
ATOM 698 N N . CYS A 1 83 ? 1.892 -15.766 -10.867 1 98.06 83 CYS A N 1
ATOM 699 C CA . CYS A 1 83 ? 2.605 -14.875 -9.961 1 98.06 83 CYS A CA 1
ATOM 700 C C . CYS A 1 83 ? 2.531 -13.43 -10.445 1 98.06 83 CYS A C 1
ATOM 702 O O . CYS A 1 83 ? 2.393 -13.18 -11.648 1 98.06 83 CYS A O 1
ATOM 704 N N . ILE A 1 84 ? 2.564 -12.516 -9.523 1 97.69 84 ILE A N 1
ATOM 705 C CA . ILE A 1 84 ? 2.359 -11.117 -9.898 1 97.69 84 ILE A CA 1
ATOM 706 C C . ILE A 1 84 ? 3.219 -10.219 -9.008 1 97.69 84 ILE A C 1
ATOM 708 O O . ILE A 1 84 ? 3.451 -10.523 -7.84 1 97.69 84 ILE A O 1
ATOM 712 N N . PHE A 1 85 ? 3.873 -9.25 -9.602 1 98.06 85 PHE A N 1
ATOM 713 C CA . PHE A 1 85 ? 4.547 -8.125 -8.961 1 98.06 85 PHE A CA 1
ATOM 714 C C . PHE A 1 85 ? 3.77 -6.832 -9.172 1 98.06 85 PHE A C 1
ATOM 716 O O . PHE A 1 85 ? 3.5 -6.445 -10.312 1 98.06 85 PHE A O 1
ATOM 723 N N . PHE A 1 86 ? 3.371 -6.188 -8.047 1 96.19 86 PHE A N 1
ATOM 724 C CA . PHE A 1 86 ? 2.518 -5.012 -8.141 1 96.19 86 PHE A CA 1
ATOM 725 C C . PHE A 1 86 ? 2.859 -4.008 -7.047 1 96.19 86 PHE A C 1
ATOM 727 O O . PHE A 1 86 ? 3.771 -4.234 -6.25 1 96.19 86 PHE A O 1
ATOM 734 N N . ASN A 1 87 ? 2.201 -2.805 -7.125 1 94 87 ASN A N 1
ATOM 735 C CA . ASN A 1 87 ? 2.504 -1.729 -6.191 1 94 87 ASN A CA 1
ATOM 736 C C . ASN A 1 87 ? 3.992 -1.385 -6.195 1 94 87 ASN A C 1
ATOM 738 O O . ASN A 1 87 ? 4.625 -1.331 -5.141 1 94 87 ASN A O 1
ATOM 742 N N . TYR A 1 88 ? 4.469 -1.25 -7.406 1 94.19 88 TYR A N 1
ATOM 743 C CA . TYR A 1 88 ? 5.879 -0.961 -7.633 1 94.19 88 TYR A CA 1
ATOM 744 C C . TYR A 1 88 ? 6.203 0.485 -7.273 1 94.19 88 TYR A C 1
ATOM 746 O O . TYR A 1 88 ? 5.574 1.413 -7.785 1 94.19 88 TYR A O 1
ATOM 754 N N . TYR A 1 89 ? 7.105 0.702 -6.348 1 93.44 89 TYR A N 1
ATOM 755 C CA . TYR A 1 89 ? 7.629 2.018 -5.996 1 93.44 89 TYR A CA 1
ATOM 756 C C . TYR A 1 89 ? 9.055 2.195 -6.504 1 93.44 89 TYR A C 1
ATOM 758 O O . TYR A 1 89 ? 10.016 1.87 -5.801 1 93.44 89 TYR A O 1
ATOM 766 N N . PRO A 1 90 ? 9.195 2.809 -7.629 1 92.44 90 PRO A N 1
ATOM 767 C CA . PRO A 1 90 ? 10.508 2.887 -8.281 1 92.44 90 PRO A CA 1
ATOM 768 C C . PRO A 1 90 ? 11.531 3.664 -7.457 1 92.44 90 PRO A C 1
ATOM 770 O O . PRO A 1 90 ? 12.727 3.377 -7.523 1 92.44 90 PRO A O 1
ATOM 773 N N . ARG A 1 91 ? 11.102 4.652 -6.645 1 90.56 91 ARG A N 1
ATOM 774 C CA . ARG A 1 91 ? 12.023 5.496 -5.891 1 90.56 91 ARG A CA 1
ATOM 775 C C . ARG A 1 91 ? 12.703 4.707 -4.781 1 90.56 91 ARG A C 1
ATOM 777 O O . ARG A 1 91 ? 13.797 5.062 -4.34 1 90.56 91 ARG A O 1
ATOM 784 N N . SER A 1 92 ? 12.07 3.646 -4.395 1 94.62 92 SER A N 1
ATOM 785 C CA . SER A 1 92 ? 12.648 2.826 -3.332 1 94.62 92 SER A CA 1
ATOM 786 C C . SER A 1 92 ? 12.945 1.414 -3.822 1 94.62 92 SER A C 1
ATOM 788 O O . SER A 1 92 ? 13.297 0.537 -3.031 1 94.62 92 SER A O 1
ATOM 790 N N . ASP A 1 93 ? 12.68 1.142 -5.117 1 95.56 93 ASP A N 1
ATOM 791 C CA . ASP A 1 93 ? 12.922 -0.163 -5.73 1 95.56 93 ASP A CA 1
ATOM 792 C C . ASP A 1 93 ? 12.266 -1.277 -4.914 1 95.56 93 ASP A C 1
ATOM 794 O O . ASP A 1 93 ? 12.922 -2.252 -4.547 1 95.56 93 ASP A O 1
ATOM 798 N N . ARG A 1 94 ? 11.016 -1.129 -4.648 1 97.19 94 ARG A N 1
ATOM 799 C CA . ARG A 1 94 ? 10.273 -2.098 -3.846 1 97.19 94 ARG A CA 1
ATOM 800 C C . ARG A 1 94 ? 8.875 -2.316 -4.41 1 97.19 94 ARG A C 1
ATOM 802 O O . ARG A 1 94 ? 8.367 -1.485 -5.164 1 97.19 94 ARG A O 1
ATOM 809 N N . GLY A 1 95 ? 8.312 -3.43 -4.047 1 97.69 95 GLY A N 1
ATOM 810 C CA . GLY A 1 95 ? 6.941 -3.736 -4.43 1 97.69 95 GLY A CA 1
ATOM 811 C C . GLY A 1 95 ? 6.379 -4.949 -3.711 1 97.69 95 GLY A C 1
ATOM 812 O O . GLY A 1 95 ? 6.996 -5.465 -2.777 1 97.69 95 GLY A O 1
ATOM 813 N N . GLU A 1 96 ? 5.199 -5.293 -4.137 1 98.19 96 GLU A N 1
ATOM 814 C CA . GLU A 1 96 ? 4.5 -6.422 -3.533 1 98.19 96 GLU A CA 1
ATOM 815 C C . GLU A 1 96 ? 4.383 -7.586 -4.512 1 98.19 96 GLU A C 1
ATOM 817 O O . GLU A 1 96 ? 4.355 -7.379 -5.727 1 98.19 96 GLU A O 1
ATOM 822 N N . ILE A 1 97 ? 4.355 -8.742 -3.932 1 98.38 97 ILE A N 1
ATOM 823 C CA . ILE A 1 97 ? 4.176 -9.922 -4.766 1 98.38 97 ILE A CA 1
ATOM 824 C C . ILE A 1 97 ? 2.914 -10.672 -4.336 1 98.38 97 ILE A C 1
ATOM 826 O O . ILE A 1 97 ? 2.455 -10.531 -3.201 1 98.38 97 ILE A O 1
ATOM 830 N N . GLY A 1 98 ? 2.363 -11.391 -5.238 1 97.44 98 GLY A N 1
ATOM 831 C CA . GLY A 1 98 ? 1.257 -12.312 -5.062 1 97.44 98 GLY A CA 1
ATOM 832 C C . GLY A 1 98 ? 1.36 -13.547 -5.945 1 97.44 98 GLY A C 1
ATOM 833 O O . GLY A 1 98 ? 2.117 -13.555 -6.918 1 97.44 98 GLY A O 1
ATOM 834 N N . TYR A 1 99 ? 0.583 -14.539 -5.555 1 97.44 99 TYR A N 1
ATOM 835 C CA . TYR A 1 99 ? 0.629 -15.773 -6.328 1 97.44 99 TYR A CA 1
ATOM 836 C C . TYR A 1 99 ? -0.573 -16.656 -6.016 1 97.44 99 TYR A C 1
ATOM 838 O O . TYR A 1 99 ? -1.198 -16.516 -4.961 1 97.44 99 TYR A O 1
ATOM 846 N N . CYS A 1 100 ? -0.87 -17.484 -6.906 1 95.38 100 CYS A N 1
ATOM 847 C CA . CYS A 1 100 ? -1.853 -18.531 -6.691 1 95.38 100 CYS A CA 1
ATOM 848 C C . CYS A 1 100 ? -1.566 -19.734 -7.582 1 95.38 100 CYS A C 1
ATOM 850 O O . CYS A 1 100 ? -0.937 -19.609 -8.633 1 95.38 100 CYS A O 1
ATOM 852 N N . LEU A 1 101 ? -1.914 -20.781 -7.133 1 95.62 101 LEU A N 1
ATOM 853 C CA . LEU A 1 101 ? -1.729 -22.062 -7.801 1 95.62 101 LEU A CA 1
ATOM 854 C C . LEU A 1 101 ? -3.002 -22.891 -7.73 1 95.62 101 LEU A C 1
ATOM 856 O O . LEU A 1 101 ? -3.656 -22.953 -6.688 1 95.62 101 LEU A O 1
ATOM 860 N N . ASP A 1 102 ? -3.264 -23.516 -8.859 1 95.19 102 ASP A N 1
ATOM 861 C CA . ASP A 1 102 ? -4.328 -24.516 -8.828 1 95.19 102 ASP A CA 1
ATOM 862 C C . ASP A 1 102 ? -4.105 -25.531 -7.707 1 95.19 102 ASP A C 1
ATOM 864 O O . ASP A 1 102 ? -2.986 -26.016 -7.508 1 95.19 102 ASP A O 1
ATOM 868 N N . THR A 1 103 ? -5.16 -25.875 -7.062 1 92.25 103 THR A N 1
ATOM 869 C CA . THR A 1 103 ? -5.102 -26.734 -5.883 1 92.25 103 THR A CA 1
ATOM 870 C C . THR A 1 103 ? -4.527 -28.109 -6.234 1 92.25 103 THR A C 1
ATOM 872 O O . THR A 1 103 ? -3.838 -28.719 -5.422 1 92.25 103 THR A O 1
ATOM 875 N N . VAL A 1 104 ? -4.746 -28.531 -7.43 1 92.19 104 VAL A N 1
ATOM 876 C CA . VAL A 1 104 ? -4.336 -29.859 -7.852 1 92.19 104 VAL A CA 1
ATOM 877 C C . VAL A 1 104 ? -2.812 -29.938 -7.906 1 92.19 104 VAL A C 1
ATOM 879 O O . VAL A 1 104 ? -2.236 -31.031 -7.797 1 92.19 104 VAL A O 1
ATOM 882 N N . TYR A 1 105 ? -2.18 -28.844 -7.957 1 93.25 105 TYR A N 1
ATOM 883 C CA . TYR A 1 105 ? -0.733 -28.828 -8.148 1 93.25 105 TYR A CA 1
ATOM 884 C C . TYR A 1 105 ? -0.022 -28.328 -6.895 1 93.25 105 TYR A C 1
ATOM 886 O O . TYR A 1 105 ? 1.189 -28.094 -6.91 1 93.25 105 TYR A O 1
ATOM 894 N N . GLN A 1 106 ? -0.725 -28.141 -5.812 1 90.62 106 GLN A N 1
ATOM 895 C CA . GLN A 1 106 ? -0.147 -27.672 -4.555 1 90.62 106 GLN A CA 1
ATOM 896 C C . GLN A 1 106 ? 0.603 -28.797 -3.848 1 90.62 106 GLN A C 1
ATOM 898 O O . GLN A 1 106 ? 0.3 -29.984 -4.051 1 90.62 106 GLN A O 1
ATOM 903 N N . GLY A 1 107 ? 1.604 -28.422 -3.086 1 91.38 107 GLY A N 1
ATOM 904 C CA . GLY A 1 107 ? 2.348 -29.391 -2.303 1 91.38 107 GLY A CA 1
ATOM 905 C C . GLY A 1 107 ? 3.393 -30.141 -3.111 1 91.38 107 GLY A C 1
ATOM 906 O O . GLY A 1 107 ? 3.904 -31.172 -2.676 1 91.38 107 GLY A O 1
ATOM 907 N N . LYS A 1 108 ? 3.691 -29.672 -4.293 1 94 108 LYS A N 1
ATOM 908 C CA . LYS A 1 108 ? 4.625 -30.359 -5.184 1 94 108 LYS A CA 1
ATOM 909 C C . LYS A 1 108 ? 5.852 -29.5 -5.461 1 94 108 LYS A C 1
ATOM 911 O O . LYS A 1 108 ? 6.621 -29.781 -6.383 1 94 108 LYS A O 1
ATOM 916 N N . GLY A 1 109 ? 5.949 -28.406 -4.785 1 96.25 109 GLY A N 1
ATOM 917 C CA . GLY A 1 109 ? 7.105 -27.547 -4.934 1 96.25 109 GLY A CA 1
ATOM 918 C C . GLY A 1 109 ? 7.031 -26.656 -6.168 1 96.25 109 GLY A C 1
ATOM 919 O O . GLY A 1 109 ? 8.023 -26.031 -6.551 1 96.25 109 GLY A O 1
ATOM 920 N N . ILE A 1 110 ? 5.934 -26.641 -6.785 1 97.25 110 ILE A N 1
ATOM 921 C CA . ILE A 1 110 ? 5.762 -25.922 -8.047 1 97.25 110 ILE A CA 1
ATOM 922 C C . ILE A 1 110 ? 5.859 -24.422 -7.797 1 97.25 110 ILE A C 1
ATOM 924 O O . ILE A 1 110 ? 6.613 -23.719 -8.477 1 97.25 110 ILE A O 1
ATOM 928 N N . MET A 1 111 ? 5.148 -23.953 -6.863 1 97.75 111 MET A N 1
ATOM 929 C CA . MET A 1 111 ? 5.145 -22.516 -6.625 1 97.75 111 MET A CA 1
ATOM 930 C C . MET A 1 111 ? 6.508 -22.031 -6.141 1 97.75 111 MET A C 1
ATOM 932 O O . MET A 1 111 ? 6.953 -20.953 -6.5 1 97.75 111 MET A O 1
ATOM 936 N N . LYS A 1 112 ? 7.164 -22.812 -5.301 1 98.12 112 LYS A N 1
ATOM 937 C CA . LYS A 1 112 ? 8.516 -22.453 -4.875 1 98.12 112 LYS A CA 1
ATOM 938 C C . LYS A 1 112 ? 9.445 -22.297 -6.07 1 98.12 112 LYS A C 1
ATOM 940 O O . LYS A 1 112 ? 10.18 -21.312 -6.164 1 98.12 112 LYS A O 1
ATOM 945 N N . GLU A 1 113 ? 9.375 -23.266 -6.941 1 98.5 113 GLU A N 1
ATOM 946 C CA . GLU A 1 113 ? 10.18 -23.219 -8.156 1 98.5 113 GLU A CA 1
ATOM 947 C C . GLU A 1 113 ? 9.859 -21.984 -8.984 1 98.5 113 GLU A C 1
ATOM 949 O O . GLU A 1 113 ? 10.773 -21.281 -9.43 1 98.5 113 GLU A O 1
ATOM 954 N N . ALA A 1 114 ? 8.617 -21.672 -9.18 1 98.56 114 ALA A N 1
ATOM 955 C CA . ALA A 1 114 ? 8.18 -20.516 -9.961 1 98.56 114 ALA A CA 1
ATOM 956 C C . ALA A 1 114 ? 8.625 -19.219 -9.312 1 98.56 114 ALA A C 1
ATOM 958 O O . ALA A 1 114 ? 9.18 -18.344 -9.984 1 98.56 114 ALA A O 1
ATOM 959 N N . MET A 1 115 ? 8.438 -19.125 -7.996 1 98.62 115 MET A N 1
ATOM 960 C CA . MET A 1 115 ? 8.695 -17.891 -7.281 1 98.62 115 MET A CA 1
ATOM 961 C C . MET A 1 115 ? 10.195 -17.609 -7.195 1 98.62 115 MET A C 1
ATOM 963 O O . MET A 1 115 ? 10.617 -16.453 -7.246 1 98.62 115 MET A O 1
ATOM 967 N N . LEU A 1 116 ? 11 -18.594 -7.059 1 98.69 116 LEU A N 1
ATOM 968 C CA . LEU A 1 116 ? 12.445 -18.391 -7.062 1 98.69 116 LEU A CA 1
ATOM 969 C C . LEU A 1 116 ? 12.906 -17.766 -8.375 1 98.69 116 LEU A C 1
ATOM 971 O O . LEU A 1 116 ? 13.688 -16.812 -8.367 1 98.69 116 LEU A O 1
ATOM 975 N N . ALA A 1 117 ? 12.383 -18.281 -9.43 1 98.62 117 ALA A N 1
ATOM 976 C CA . ALA A 1 117 ? 12.742 -17.75 -10.742 1 98.62 117 ALA A CA 1
ATOM 977 C C . ALA A 1 117 ? 12.195 -16.344 -10.93 1 98.62 117 ALA A C 1
ATOM 979 O O . ALA A 1 117 ? 12.883 -15.477 -11.477 1 98.62 117 ALA A O 1
ATOM 980 N N . PHE A 1 118 ? 10.977 -16.141 -10.516 1 98.62 118 PHE A N 1
ATOM 981 C CA . PHE A 1 118 ? 10.32 -14.844 -10.648 1 98.62 118 PHE A CA 1
ATOM 982 C C . PHE A 1 118 ? 11.055 -13.781 -9.836 1 98.62 118 PHE A C 1
ATOM 984 O O . PHE A 1 118 ? 11.336 -12.695 -10.344 1 98.62 118 PHE A O 1
ATOM 991 N N . ILE A 1 119 ? 11.383 -14.094 -8.586 1 98.69 119 ILE A N 1
ATOM 992 C CA . ILE A 1 119 ? 12.094 -13.18 -7.699 1 98.69 119 ILE A CA 1
ATOM 993 C C . ILE A 1 119 ? 13.469 -12.867 -8.273 1 98.69 119 ILE A C 1
ATOM 995 O O . ILE A 1 119 ? 13.906 -11.711 -8.258 1 98.69 119 ILE A O 1
ATOM 999 N N . ASP A 1 120 ? 14.141 -13.891 -8.766 1 98.31 120 ASP A N 1
ATOM 1000 C CA . ASP A 1 120 ? 15.438 -13.68 -9.398 1 98.31 120 ASP A CA 1
ATOM 1001 C C . ASP A 1 120 ? 15.32 -12.711 -10.578 1 98.31 120 ASP A C 1
ATOM 1003 O O . ASP A 1 120 ? 16.156 -11.82 -10.742 1 98.31 120 ASP A O 1
ATOM 1007 N N . TYR A 1 121 ? 14.312 -12.875 -11.383 1 97.94 121 TYR A N 1
ATOM 1008 C CA . TYR A 1 121 ? 14.078 -11.984 -12.516 1 97.94 121 TYR A CA 1
ATOM 1009 C C . TYR A 1 121 ? 13.867 -10.547 -12.047 1 97.94 121 TYR A C 1
ATOM 1011 O O . TYR A 1 121 ? 14.445 -9.617 -12.602 1 97.94 121 TYR A O 1
ATOM 1019 N N . LEU A 1 122 ? 13.016 -10.359 -11.031 1 97.75 122 LEU A N 1
ATOM 1020 C CA . LEU A 1 122 ? 12.734 -9.031 -10.5 1 97.75 122 LEU A CA 1
ATOM 1021 C C . LEU A 1 122 ? 14.016 -8.367 -9.992 1 97.75 122 LEU A C 1
ATOM 1023 O O . LEU A 1 122 ? 14.219 -7.168 -10.211 1 97.75 122 LEU A O 1
ATOM 1027 N N . HIS A 1 123 ? 14.812 -9.125 -9.344 1 98 123 HIS A N 1
ATOM 1028 C CA . HIS A 1 123 ? 16.062 -8.617 -8.781 1 98 123 HIS A CA 1
ATOM 1029 C C . HIS A 1 123 ? 17.047 -8.25 -9.875 1 98 123 HIS A C 1
ATOM 1031 O O . HIS A 1 123 ? 17.609 -7.148 -9.875 1 98 123 HIS A O 1
ATOM 1037 N N . THR A 1 124 ? 17.188 -9.094 -10.859 1 96.81 124 THR A N 1
ATOM 1038 C CA . THR A 1 124 ? 18.266 -8.961 -11.828 1 96.81 124 THR A CA 1
ATOM 1039 C C . THR A 1 124 ? 17.875 -8.031 -12.969 1 96.81 124 THR A C 1
ATOM 1041 O O . THR A 1 124 ? 18.703 -7.289 -13.492 1 96.81 124 THR A O 1
ATOM 1044 N N . HIS A 1 125 ? 16.578 -8.031 -13.344 1 94.81 125 HIS A N 1
ATOM 1045 C CA . HIS A 1 125 ? 16.156 -7.289 -14.531 1 94.81 125 HIS A CA 1
ATOM 1046 C C . HIS A 1 125 ? 15.445 -5.996 -14.156 1 94.81 125 HIS A C 1
ATOM 1048 O O . HIS A 1 125 ? 15.484 -5.02 -14.906 1 94.81 125 HIS A O 1
ATOM 1054 N N . LEU A 1 126 ? 14.828 -5.965 -12.992 1 94.12 126 LEU A N 1
ATOM 1055 C CA . LEU A 1 126 ? 14.109 -4.762 -12.586 1 94.12 126 LEU A CA 1
ATOM 1056 C C . LEU A 1 126 ? 14.82 -4.074 -11.422 1 94.12 126 LEU A C 1
ATOM 1058 O O . LEU A 1 126 ? 14.375 -3.02 -10.953 1 94.12 126 LEU A O 1
ATOM 1062 N N . ALA A 1 127 ? 15.828 -4.652 -10.914 1 96.12 127 ALA A N 1
ATOM 1063 C CA . ALA A 1 127 ? 16.672 -4.098 -9.859 1 96.12 127 ALA A CA 1
ATOM 1064 C C . ALA A 1 127 ? 15.859 -3.846 -8.586 1 96.12 127 ALA A C 1
ATOM 1066 O O . ALA A 1 127 ? 16.062 -2.842 -7.902 1 96.12 127 ALA A O 1
ATOM 1067 N N . ILE A 1 128 ? 14.953 -4.711 -8.352 1 97.62 128 ILE A N 1
ATOM 1068 C CA . ILE A 1 128 ? 14.148 -4.617 -7.133 1 97.62 128 ILE A CA 1
ATOM 1069 C C . ILE A 1 128 ? 15.023 -4.941 -5.922 1 97.62 128 ILE A C 1
ATOM 1071 O O . ILE A 1 128 ? 15.805 -5.898 -5.945 1 97.62 128 ILE A O 1
ATOM 1075 N N . ARG A 1 129 ? 14.859 -4.133 -4.844 1 97.88 129 ARG A N 1
ATOM 1076 C CA . ARG A 1 129 ? 15.672 -4.293 -3.643 1 97.88 129 ARG A CA 1
ATOM 1077 C C . ARG A 1 129 ? 14.875 -4.945 -2.523 1 97.88 129 ARG A C 1
ATOM 1079 O O . ARG A 1 129 ? 15.445 -5.582 -1.635 1 97.88 129 ARG A O 1
ATOM 1086 N N . ARG A 1 130 ? 13.594 -4.723 -2.535 1 98.5 130 ARG A N 1
ATOM 1087 C CA . ARG A 1 130 ? 12.742 -5.199 -1.45 1 98.5 130 ARG A CA 1
ATOM 1088 C C . ARG A 1 130 ? 11.391 -5.664 -1.98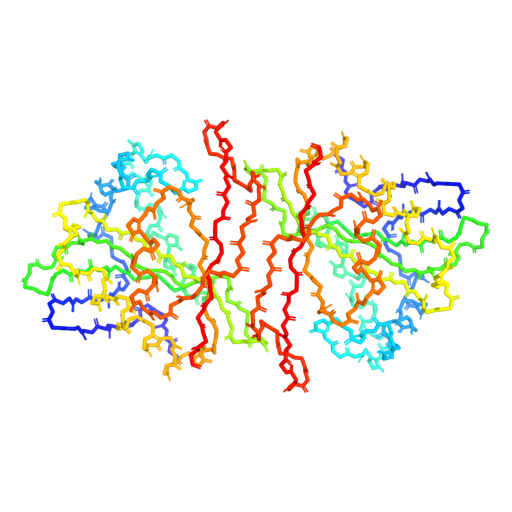1 1 98.5 130 ARG A C 1
ATOM 1090 O O . ARG A 1 130 ? 10.797 -5.012 -2.84 1 98.5 130 ARG A O 1
ATOM 1097 N N . LEU A 1 131 ? 10.953 -6.789 -1.512 1 98.75 131 LEU A N 1
ATOM 1098 C CA . LEU A 1 131 ? 9.633 -7.328 -1.836 1 98.75 131 LEU A CA 1
ATOM 1099 C C . LEU A 1 131 ? 8.781 -7.461 -0.581 1 98.75 131 LEU A C 1
ATOM 1101 O O . LEU A 1 131 ? 9.297 -7.75 0.5 1 98.75 131 LEU A O 1
ATOM 1105 N N . GLU A 1 132 ? 7.527 -7.211 -0.746 1 98.69 132 GLU A N 1
ATOM 1106 C CA . GLU A 1 132 ? 6.559 -7.363 0.334 1 98.69 132 GLU A CA 1
ATOM 1107 C C . GLU A 1 132 ? 5.406 -8.273 -0.082 1 98.69 132 GLU A C 1
ATOM 1109 O O . GLU A 1 132 ? 5.102 -8.391 -1.271 1 98.69 132 GLU A O 1
ATOM 1114 N N . ALA A 1 133 ? 4.848 -8.922 0.829 1 98.44 133 ALA A N 1
ATOM 1115 C CA . ALA A 1 133 ? 3.664 -9.75 0.616 1 98.44 133 ALA A CA 1
ATOM 1116 C C . ALA A 1 133 ? 2.674 -9.594 1.766 1 98.44 133 ALA A C 1
ATOM 1118 O O . ALA A 1 133 ? 3.07 -9.523 2.93 1 98.44 133 ALA A O 1
ATOM 1119 N N . ASP A 1 134 ? 1.459 -9.508 1.466 1 97.12 134 ASP A N 1
ATOM 1120 C CA . ASP A 1 134 ? 0.325 -9.453 2.385 1 97.12 134 ASP A CA 1
ATOM 1121 C C . ASP A 1 134 ? -0.516 -10.727 2.299 1 97.12 134 ASP A C 1
ATOM 1123 O O . ASP A 1 134 ? -1.147 -10.992 1.273 1 97.12 134 ASP A O 1
ATOM 1127 N N . ILE A 1 135 ? -0.55 -11.5 3.377 1 96.88 135 ILE A N 1
ATOM 1128 C CA . ILE A 1 135 ? -1.299 -12.75 3.291 1 96.88 135 ILE A CA 1
ATOM 1129 C C . ILE A 1 135 ? -2.252 -12.859 4.48 1 96.88 135 ILE A C 1
ATOM 1131 O O . ILE A 1 135 ? -2.027 -12.242 5.523 1 96.88 135 ILE A O 1
ATOM 1135 N N . HIS A 1 136 ? -3.289 -13.688 4.262 1 96.12 136 HIS A N 1
ATOM 1136 C CA . HIS A 1 136 ? -4.184 -14.039 5.359 1 96.12 136 HIS A CA 1
ATOM 1137 C C . HIS A 1 136 ? -3.465 -14.867 6.414 1 96.12 136 HIS A C 1
ATOM 1139 O O . HIS A 1 136 ? -2.734 -15.805 6.086 1 96.12 136 HIS A O 1
ATOM 1145 N N . PRO A 1 137 ? -3.707 -14.609 7.691 1 96.44 137 PRO A N 1
ATOM 1146 C CA . PRO A 1 137 ? -2.994 -15.328 8.75 1 96.44 137 PRO A CA 1
ATOM 1147 C C . PRO A 1 137 ? -3.262 -16.828 8.727 1 96.44 137 PRO A C 1
ATOM 1149 O O . PRO A 1 137 ? -2.416 -17.609 9.164 1 96.44 137 PRO A O 1
ATOM 1152 N N . ASN A 1 138 ? -4.363 -17.188 8.242 1 95 138 ASN A N 1
ATOM 1153 C CA . ASN A 1 138 ? -4.723 -18.609 8.203 1 95 138 ASN A CA 1
ATOM 1154 C C . ASN A 1 138 ? -4.172 -19.297 6.957 1 95 138 ASN A C 1
ATOM 1156 O O . ASN A 1 138 ? -4.316 -20.5 6.801 1 95 138 ASN A O 1
ATOM 1160 N N . ASN A 1 139 ? -3.668 -18.531 6.055 1 94.12 139 ASN A N 1
ATOM 1161 C CA . ASN A 1 139 ? -3.049 -19.141 4.875 1 94.12 139 ASN A CA 1
ATOM 1162 C C . ASN A 1 139 ? -1.66 -19.688 5.188 1 94.12 139 ASN A C 1
ATOM 1164 O O . ASN A 1 139 ? -0.655 -19.141 4.73 1 94.12 139 ASN A O 1
ATOM 1168 N N . LYS A 1 140 ? -1.635 -20.766 5.848 1 94.81 140 LYS A N 1
ATOM 1169 C CA . LYS A 1 140 ? -0.402 -21.359 6.359 1 94.81 140 LYS A CA 1
ATOM 1170 C C . LYS A 1 140 ? 0.505 -21.812 5.219 1 94.81 140 LYS A C 1
ATOM 1172 O O . LYS A 1 140 ? 1.731 -21.781 5.344 1 94.81 140 LYS A O 1
ATOM 1177 N N . ALA A 1 141 ? -0.109 -22.25 4.16 1 93.44 141 ALA A N 1
ATOM 1178 C CA . ALA A 1 141 ? 0.67 -22.672 3 1 93.44 141 ALA A CA 1
ATOM 1179 C C . ALA A 1 141 ? 1.482 -21.516 2.426 1 93.44 141 ALA A C 1
ATOM 1181 O O . ALA A 1 141 ? 2.666 -21.672 2.117 1 93.44 141 ALA A O 1
ATOM 1182 N N . SER A 1 142 ? 0.857 -20.391 2.264 1 95.62 142 SER A N 1
ATOM 1183 C CA . SER A 1 142 ? 1.564 -19.219 1.765 1 95.62 142 SER A CA 1
ATOM 1184 C C . SER A 1 142 ? 2.648 -18.766 2.738 1 95.62 142 SER A C 1
ATOM 1186 O O . SER A 1 142 ? 3.748 -18.391 2.324 1 95.62 142 SER A O 1
ATOM 1188 N N . ALA A 1 143 ? 2.332 -18.781 4.016 1 97.25 143 ALA A N 1
ATOM 1189 C CA . ALA A 1 143 ? 3.324 -18.438 5.031 1 97.25 143 ALA A CA 1
ATOM 1190 C C . ALA A 1 143 ? 4.555 -19.328 4.93 1 97.25 143 ALA A C 1
ATOM 1192 O O . ALA A 1 143 ? 5.688 -18.844 4.957 1 97.25 143 ALA A O 1
ATOM 1193 N N . ALA A 1 144 ? 4.316 -20.594 4.852 1 96.88 144 ALA A N 1
ATOM 1194 C CA . ALA A 1 144 ? 5.402 -21.562 4.734 1 96.88 144 ALA A CA 1
ATOM 1195 C C . ALA A 1 144 ? 6.246 -21.297 3.492 1 96.88 144 ALA A C 1
ATOM 1197 O O . ALA A 1 144 ? 7.477 -21.328 3.551 1 96.88 144 ALA A O 1
ATOM 1198 N N . LEU A 1 145 ? 5.586 -21.047 2.371 1 97.62 145 LEU A N 1
ATOM 1199 C CA . LEU A 1 145 ? 6.293 -20.734 1.134 1 97.62 145 LEU A CA 1
ATOM 1200 C C . LEU A 1 145 ? 7.172 -19.5 1.302 1 97.62 145 LEU A C 1
ATOM 1202 O O . LEU A 1 145 ? 8.352 -19.531 0.949 1 97.62 145 LEU A O 1
ATOM 1206 N N . LEU A 1 146 ? 6.605 -18.438 1.808 1 98.31 146 LEU A N 1
ATOM 1207 C CA . LEU A 1 146 ? 7.344 -17.188 1.986 1 98.31 146 LEU A CA 1
ATOM 1208 C C . LEU A 1 146 ? 8.562 -17.406 2.871 1 98.31 146 LEU A C 1
ATOM 1210 O O . LEU A 1 146 ? 9.641 -16.875 2.59 1 98.31 146 LEU A O 1
ATOM 1214 N N . ASN A 1 147 ? 8.391 -18.172 3.916 1 97.94 147 ASN A N 1
ATOM 1215 C CA . ASN A 1 147 ? 9.516 -18.484 4.781 1 97.94 147 ASN A CA 1
ATOM 1216 C C . ASN A 1 147 ? 10.625 -19.219 4.016 1 97.94 147 ASN A C 1
ATOM 1218 O O . ASN A 1 147 ? 11.805 -18.891 4.172 1 97.94 147 ASN A O 1
ATOM 1222 N N . THR A 1 148 ? 10.219 -20.141 3.225 1 97.56 148 THR A N 1
ATOM 1223 C CA . THR A 1 148 ? 11.195 -20.906 2.459 1 97.56 148 THR A CA 1
ATOM 1224 C C . THR A 1 148 ? 11.906 -20.016 1.445 1 97.56 148 THR A C 1
ATOM 1226 O O . THR A 1 148 ? 13.047 -20.297 1.06 1 97.56 148 THR A O 1
ATOM 1229 N N . LEU A 1 149 ? 11.266 -19.016 0.995 1 98.12 149 LEU A N 1
ATOM 1230 C CA . LEU A 1 149 ? 11.828 -18.094 0.01 1 98.12 149 LEU A CA 1
ATOM 1231 C C . LEU A 1 149 ? 12.703 -17.047 0.684 1 98.12 149 LEU A C 1
ATOM 1233 O O . LEU A 1 149 ? 13.32 -16.219 0.008 1 98.12 149 LEU A O 1
ATOM 1237 N N . GLY A 1 150 ? 12.719 -16.984 2.021 1 98.38 150 GLY A N 1
ATOM 1238 C CA . GLY A 1 150 ? 13.594 -16.094 2.754 1 98.38 150 GLY A CA 1
ATOM 1239 C C . GLY A 1 150 ? 12.883 -14.875 3.309 1 98.38 150 GLY A C 1
ATOM 1240 O O . GLY A 1 150 ? 13.516 -13.984 3.877 1 98.38 150 GLY A O 1
ATOM 1241 N N . PHE A 1 151 ? 11.57 -14.836 3.129 1 98.75 151 PHE A N 1
ATOM 1242 C CA . PHE A 1 151 ? 10.805 -13.734 3.695 1 98.75 151 PHE A CA 1
ATOM 1243 C C . PHE A 1 151 ? 10.734 -13.852 5.215 1 98.75 151 PHE A C 1
ATOM 1245 O O . PHE A 1 151 ? 10.758 -14.953 5.758 1 98.75 151 PHE A O 1
ATOM 1252 N N . GLU A 1 152 ? 10.578 -12.695 5.84 1 98.44 152 GLU A N 1
ATOM 1253 C CA . GLU A 1 152 ? 10.328 -12.625 7.277 1 98.44 152 GLU A CA 1
ATOM 1254 C C . GLU A 1 152 ? 9.023 -11.898 7.574 1 98.44 152 GLU A C 1
ATOM 1256 O O . GLU A 1 152 ? 8.688 -10.914 6.914 1 98.44 152 GLU A O 1
ATOM 1261 N N . GLN A 1 153 ? 8.289 -12.398 8.523 1 98.44 153 GLN A N 1
ATOM 1262 C CA . GLN A 1 153 ? 7.098 -11.672 8.945 1 98.44 153 GLN A CA 1
ATOM 1263 C C . GLN A 1 153 ? 7.469 -10.367 9.648 1 98.44 153 GLN A C 1
ATOM 1265 O O . GLN A 1 153 ? 8.211 -10.367 10.633 1 98.44 153 GLN A O 1
ATOM 1270 N N . GLU A 1 154 ? 6.926 -9.328 9.164 1 98.75 154 GLU A N 1
ATOM 1271 C CA . GLU A 1 154 ? 7.332 -8.016 9.68 1 98.75 154 GLU A CA 1
ATOM 1272 C C . GLU A 1 154 ? 6.16 -7.293 10.328 1 98.75 154 GLU A C 1
ATOM 1274 O O . GLU A 1 154 ? 6.34 -6.246 10.953 1 98.75 154 GLU A O 1
ATOM 1279 N N . GLY A 1 155 ? 4.98 -7.887 10.195 1 98.38 155 GLY A N 1
ATOM 1280 C CA . GLY A 1 155 ? 3.846 -7.203 10.805 1 98.38 155 GLY A CA 1
ATOM 1281 C C . GLY A 1 155 ? 2.59 -8.055 10.844 1 98.38 155 GLY A C 1
ATOM 1282 O O . GLY A 1 155 ? 2.49 -9.055 10.133 1 98.38 155 GLY A O 1
ATOM 1283 N N . TYR A 1 156 ? 1.709 -7.719 11.641 1 98.5 156 TYR A N 1
ATOM 1284 C CA . TYR A 1 156 ? 0.358 -8.25 11.789 1 98.5 156 TYR A CA 1
ATOM 1285 C C . TYR A 1 156 ? -0.661 -7.121 11.891 1 98.5 156 TYR A C 1
ATOM 1287 O O . TYR A 1 156 ? -0.731 -6.43 12.906 1 98.5 156 TYR A O 1
ATOM 1295 N N . LEU A 1 157 ? -1.428 -6.906 10.828 1 98.25 157 LEU A N 1
ATOM 1296 C CA . LEU A 1 157 ? -2.367 -5.793 10.742 1 98.25 157 LEU A CA 1
ATOM 1297 C C . LEU A 1 157 ? -3.793 -6.262 11.016 1 98.25 157 LEU A C 1
ATOM 1299 O O . LEU A 1 157 ? -4.324 -7.102 10.289 1 98.25 157 LEU A O 1
ATOM 1303 N N . LYS A 1 158 ? -4.41 -5.691 11.945 1 97.88 158 LYS A N 1
ATOM 1304 C CA . LYS A 1 158 ? -5.703 -6.156 12.438 1 97.88 158 LYS A CA 1
ATOM 1305 C C . LYS A 1 158 ? -6.836 -5.711 11.516 1 97.88 158 LYS A C 1
ATOM 1307 O O . LYS A 1 158 ? -6.867 -4.559 11.078 1 97.88 158 LYS A O 1
ATOM 1312 N N . GLN A 1 159 ? -7.746 -6.664 11.211 1 97.5 159 GLN A N 1
ATOM 1313 C CA . GLN A 1 159 ? -9 -6.414 10.516 1 97.5 159 GLN A CA 1
ATOM 1314 C C . GLN A 1 159 ? -8.781 -5.594 9.25 1 97.5 159 GLN A 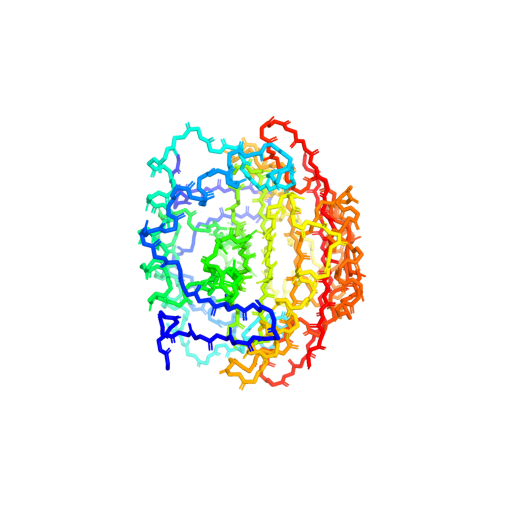C 1
ATOM 1316 O O . GLN A 1 159 ? -9.484 -4.617 9 1 97.5 159 GLN A O 1
ATOM 1321 N N . ARG A 1 160 ? -7.797 -5.922 8.453 1 96.56 160 ARG A N 1
ATOM 1322 C CA . ARG A 1 160 ? -7.359 -5.094 7.336 1 96.56 160 ARG A CA 1
ATOM 1323 C C . ARG A 1 160 ? -8.258 -5.297 6.117 1 96.56 160 ARG A C 1
ATOM 1325 O O . ARG A 1 160 ? -8.516 -4.355 5.363 1 96.56 160 ARG A O 1
ATOM 1332 N N . TRP A 1 161 ? -8.75 -6.453 5.957 1 94.31 161 TRP A N 1
ATOM 1333 C CA . TRP A 1 161 ? -9.5 -6.762 4.742 1 94.31 161 TRP A CA 1
ATOM 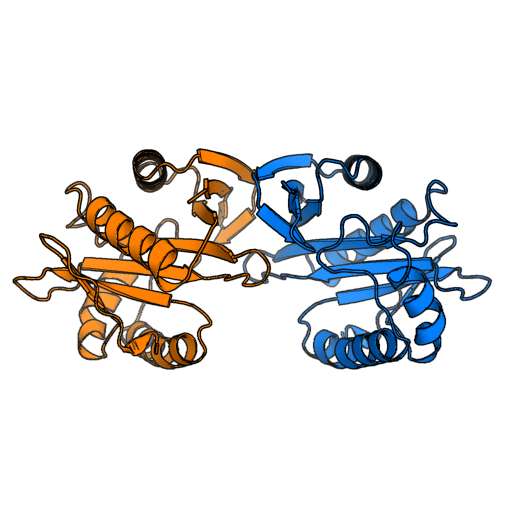1334 C C . TRP A 1 161 ? -10.961 -7.047 5.059 1 94.31 161 TRP A C 1
ATOM 1336 O O . TRP A 1 161 ? -11.289 -7.48 6.164 1 94.31 161 TRP A O 1
ATOM 1346 N N . VAL A 1 162 ? -11.797 -6.785 4.078 1 92.94 162 VAL A N 1
ATOM 1347 C CA . VAL A 1 162 ? -13.203 -7.188 4.066 1 92.94 162 VAL A CA 1
ATOM 1348 C C . VAL A 1 162 ? -13.539 -7.855 2.732 1 92.94 162 VAL A C 1
ATOM 1350 O O . VAL A 1 162 ? -13.445 -7.227 1.677 1 92.94 162 VAL A O 1
ATOM 1353 N N . VAL A 1 163 ? -13.852 -9.086 2.781 1 87.06 163 VAL A N 1
ATOM 1354 C CA . VAL A 1 163 ? -14.211 -9.828 1.577 1 87.06 163 VAL A CA 1
ATOM 1355 C C . VAL A 1 163 ? -15.516 -10.586 1.81 1 87.06 163 VAL A C 1
ATOM 1357 O O . VAL A 1 163 ? -15.586 -11.445 2.693 1 87.06 163 VAL A O 1
ATOM 1360 N N . GLY A 1 164 ? -16.438 -10.297 0.993 1 85.19 164 GLY A N 1
ATOM 1361 C CA . GLY A 1 164 ? -17.734 -10.945 1.17 1 85.19 164 GLY A CA 1
ATOM 1362 C C . GLY A 1 164 ? -18.312 -10.758 2.559 1 85.19 164 GLY A C 1
ATOM 1363 O O . GLY A 1 164 ? -18.797 -11.711 3.166 1 85.19 164 GLY A O 1
ATOM 1364 N N . GLY A 1 165 ? -18.016 -9.641 3.16 1 86.56 165 GLY A N 1
ATOM 1365 C CA . GLY A 1 165 ? -18.547 -9.32 4.477 1 86.56 165 GLY A CA 1
ATOM 1366 C C . GLY A 1 165 ? -17.688 -9.836 5.609 1 86.56 165 GLY A C 1
ATOM 1367 O O . GLY A 1 165 ? -17.938 -9.555 6.781 1 86.56 165 GLY A O 1
ATOM 1368 N N . GLU A 1 166 ? -16.766 -10.633 5.277 1 91.38 166 GLU A N 1
ATOM 1369 C CA . GLU A 1 166 ? -15.875 -11.18 6.301 1 91.38 166 GLU A CA 1
ATOM 1370 C C . GLU A 1 166 ? -14.641 -10.305 6.492 1 91.38 166 GLU A C 1
ATOM 1372 O O . GLU A 1 166 ? -13.992 -9.922 5.516 1 91.38 166 GLU A O 1
ATOM 1377 N N . ILE A 1 167 ? -14.414 -10.07 7.738 1 95.06 167 ILE A N 1
ATOM 1378 C CA . ILE A 1 167 ? -13.258 -9.25 8.109 1 95.06 167 ILE A CA 1
ATOM 1379 C C . ILE A 1 167 ? -12.07 -10.148 8.438 1 95.06 167 ILE A C 1
ATOM 1381 O O . ILE A 1 167 ? -12.234 -11.18 9.102 1 95.06 167 ILE A O 1
ATOM 1385 N N . SER A 1 168 ? -10.914 -9.758 7.918 1 95.75 168 SER A N 1
ATOM 1386 C CA . SER A 1 168 ? -9.742 -10.578 8.203 1 95.75 168 SER A CA 1
ATOM 1387 C C . SER A 1 168 ? -8.516 -9.719 8.484 1 95.75 168 SER A C 1
ATOM 1389 O O . SER A 1 168 ? -8.445 -8.57 8.031 1 95.75 168 SER A O 1
ATOM 1391 N N . ASP A 1 169 ? -7.652 -10.312 9.266 1 97.62 169 ASP A N 1
ATOM 1392 C CA . ASP A 1 169 ? -6.352 -9.711 9.539 1 97.62 169 ASP A CA 1
ATOM 1393 C C . ASP A 1 169 ? -5.371 -9.977 8.398 1 97.62 169 ASP A C 1
ATOM 1395 O O . ASP A 1 169 ? -5.699 -10.688 7.445 1 97.62 169 ASP A O 1
ATOM 1399 N N . SER A 1 170 ? -4.227 -9.305 8.492 1 97.56 170 SER A N 1
ATOM 1400 C CA . SER A 1 170 ? -3.164 -9.5 7.508 1 97.56 170 SER A CA 1
ATOM 1401 C C . SER A 1 170 ? -1.819 -9.727 8.188 1 97.56 170 SER A C 1
ATOM 1403 O O . SER A 1 170 ? -1.503 -9.07 9.188 1 97.56 170 SER A O 1
ATOM 1405 N N . GLU A 1 171 ? -1.099 -10.68 7.691 1 98.31 171 GLU A N 1
ATOM 1406 C CA . GLU A 1 171 ? 0.328 -10.781 7.984 1 98.31 171 GLU A CA 1
ATOM 1407 C C . GLU A 1 171 ? 1.166 -10.172 6.859 1 98.31 171 GLU A C 1
ATOM 1409 O O . GLU A 1 171 ? 0.95 -10.477 5.688 1 98.31 171 GLU A O 1
ATOM 1414 N N . ILE A 1 172 ? 2.086 -9.336 7.254 1 98.62 172 ILE A N 1
ATOM 1415 C CA . ILE A 1 172 ? 2.955 -8.672 6.285 1 98.62 172 ILE A CA 1
ATOM 1416 C C . ILE A 1 172 ? 4.344 -9.305 6.324 1 98.62 172 ILE A C 1
ATOM 1418 O O . ILE A 1 172 ? 4.938 -9.453 7.395 1 98.62 172 ILE A O 1
ATOM 1422 N N . TYR A 1 173 ? 4.82 -9.703 5.152 1 98.75 173 TYR A N 1
ATOM 1423 C CA . TYR A 1 173 ? 6.148 -10.289 5.012 1 98.75 173 TYR A CA 1
ATOM 1424 C C . TYR A 1 173 ? 7.047 -9.398 4.16 1 98.75 173 TYR A C 1
ATOM 1426 O O . TYR A 1 173 ? 6.578 -8.734 3.232 1 98.75 173 TYR A O 1
ATOM 1434 N N . GLY A 1 174 ? 8.32 -9.367 4.52 1 98.75 174 GLY A N 1
ATOM 1435 C CA . GLY A 1 174 ? 9.32 -8.641 3.746 1 98.75 174 GLY A CA 1
ATOM 1436 C C . GLY A 1 174 ? 10.523 -9.484 3.383 1 98.75 174 GLY A C 1
ATOM 1437 O O . GLY A 1 174 ? 10.922 -10.367 4.145 1 98.75 174 GLY A O 1
ATOM 1438 N N . LEU A 1 175 ? 11.094 -9.219 2.252 1 98.69 175 LEU A N 1
ATOM 1439 C CA . LEU A 1 175 ? 12.32 -9.852 1.765 1 98.69 175 LEU A CA 1
ATOM 1440 C C . LEU A 1 175 ? 13.281 -8.812 1.207 1 98.69 175 LEU A C 1
ATOM 1442 O O . LEU A 1 175 ? 12.914 -8.008 0.351 1 98.69 175 LEU A O 1
ATOM 1446 N N . LEU A 1 176 ? 14.422 -8.742 1.739 1 98.31 176 LEU A N 1
ATOM 1447 C CA . LEU A 1 176 ? 15.484 -7.906 1.18 1 98.31 176 LEU A CA 1
ATOM 1448 C C . LEU A 1 176 ? 16.328 -8.703 0.188 1 98.31 176 LEU A C 1
ATOM 1450 O O . LEU A 1 176 ? 16.797 -9.797 0.503 1 98.31 176 LEU A O 1
ATOM 1454 N N . LEU A 1 177 ? 16.375 -8.188 -0.973 1 97.06 177 LEU A N 1
ATOM 1455 C CA . LEU A 1 177 ? 17.094 -8.883 -2.037 1 97.06 177 LEU A CA 1
ATOM 1456 C C . LEU A 1 177 ? 18.531 -8.398 -2.133 1 97.06 177 LEU A C 1
ATOM 1458 O O . LEU A 1 177 ? 18.828 -7.258 -1.78 1 97.06 177 LEU A O 1
ATOM 1462 N N . MET B 1 1 ? -20.688 14.156 -2.102 1 71.19 1 MET B N 1
ATOM 1463 C CA . MET B 1 1 ? -20 15.367 -1.656 1 71.19 1 MET B CA 1
ATOM 1464 C C . MET B 1 1 ? -18.641 15.523 -2.359 1 71.19 1 MET B C 1
ATOM 1466 O O . MET B 1 1 ? -17.922 14.539 -2.549 1 71.19 1 MET B O 1
ATOM 1470 N N . ARG B 1 2 ? -18.438 16.75 -2.791 1 83.56 2 ARG B N 1
ATOM 1471 C CA . ARG B 1 2 ? -17.156 16.984 -3.449 1 83.56 2 ARG B CA 1
ATOM 1472 C C . ARG B 1 2 ? -16.047 17.266 -2.426 1 83.56 2 ARG B C 1
ATOM 1474 O O . ARG B 1 2 ? -16.234 18.062 -1.502 1 83.56 2 ARG B O 1
ATOM 1481 N N . TYR B 1 3 ? -14.906 16.609 -2.461 1 87.06 3 TYR B N 1
ATOM 1482 C CA . TYR B 1 3 ? -13.789 16.797 -1.538 1 87.06 3 TYR B CA 1
ATOM 1483 C C . TYR B 1 3 ? -13.359 18.25 -1.478 1 87.06 3 TYR B C 1
ATOM 1485 O O . TYR B 1 3 ? -12.945 18.75 -0.425 1 87.06 3 TYR B O 1
ATOM 1493 N N . THR B 1 4 ? -13.625 19.031 -2.508 1 85.56 4 THR B N 1
ATOM 1494 C CA . THR B 1 4 ? -13.156 20.406 -2.623 1 85.56 4 THR B CA 1
ATOM 1495 C C . THR B 1 4 ? -14.062 21.359 -1.849 1 85.56 4 THR B C 1
ATOM 1497 O O . THR B 1 4 ? -13.727 22.531 -1.654 1 85.56 4 THR B O 1
ATOM 1500 N N . ASP B 1 5 ? -15.117 20.859 -1.345 1 89.31 5 ASP B N 1
ATOM 1501 C CA . ASP B 1 5 ? -16.047 21.688 -0.597 1 89.31 5 ASP B CA 1
ATOM 1502 C C . ASP B 1 5 ? -15.969 21.406 0.9 1 89.31 5 ASP B C 1
ATOM 1504 O O . ASP B 1 5 ? -16.672 22.031 1.697 1 89.31 5 ASP B O 1
ATOM 1508 N N . ILE B 1 6 ? -15.133 20.562 1.236 1 93.56 6 ILE B N 1
ATOM 1509 C CA . ILE B 1 6 ? -15.07 20.109 2.621 1 93.56 6 ILE B CA 1
ATOM 1510 C C . ILE B 1 6 ? -14.492 21.219 3.504 1 93.56 6 ILE B C 1
ATOM 1512 O O . ILE B 1 6 ? -13.5 21.859 3.143 1 93.56 6 ILE B O 1
ATOM 1516 N N . GLN B 1 7 ? -15.164 21.484 4.609 1 94.88 7 GLN B N 1
ATOM 1517 C CA . GLN B 1 7 ? -14.711 22.391 5.664 1 94.88 7 GLN B CA 1
ATOM 1518 C C . GLN B 1 7 ? -14.922 21.766 7.047 1 94.88 7 GLN B C 1
ATOM 1520 O O . GLN B 1 7 ? -16.047 21.422 7.41 1 94.88 7 GLN B O 1
ATOM 1525 N N . ILE B 1 8 ? -13.867 21.609 7.734 1 97.56 8 ILE B N 1
ATOM 1526 C CA . ILE B 1 8 ? -13.945 21.094 9.094 1 97.56 8 ILE B CA 1
ATOM 1527 C C . ILE B 1 8 ? -13.445 22.156 10.078 1 97.56 8 ILE B C 1
ATOM 1529 O O . ILE B 1 8 ? -12.336 22.672 9.93 1 97.56 8 ILE B O 1
ATOM 1533 N N . GLU B 1 9 ? -14.234 22.5 11.031 1 97.44 9 GLU B N 1
ATOM 1534 C CA . GLU B 1 9 ? -13.852 23.5 12.023 1 97.44 9 GLU B CA 1
ATOM 1535 C C . GLU B 1 9 ? -13.648 22.859 13.391 1 97.44 9 GLU B C 1
ATOM 1537 O O . GLU B 1 9 ? -14.414 21.984 13.789 1 97.44 9 GLU B O 1
ATOM 1542 N N . THR B 1 10 ? -12.609 23.281 14.039 1 98 10 THR B N 1
ATOM 1543 C CA . THR B 1 10 ? -12.352 22.922 15.43 1 98 10 THR B CA 1
ATOM 1544 C C . THR B 1 10 ? -12.281 24.172 16.312 1 98 10 THR B C 1
ATOM 1546 O O . THR B 1 10 ? -12.805 25.219 15.938 1 98 10 THR B O 1
ATOM 1549 N N . GLN B 1 11 ? -11.812 23.984 17.5 1 97.38 11 GLN B N 1
ATOM 1550 C CA . GLN B 1 11 ? -11.727 25.125 18.422 1 97.38 11 GLN B CA 1
ATOM 1551 C C . GLN B 1 11 ? -10.805 26.203 17.859 1 97.38 11 GLN B C 1
ATOM 1553 O O . GLN B 1 11 ? -11.188 27.375 17.781 1 97.38 11 GLN B O 1
ATOM 1558 N N . ARG B 1 12 ? -9.586 25.812 17.391 1 97.5 12 ARG B N 1
ATOM 1559 C CA . ARG B 1 12 ? -8.578 26.781 16.969 1 97.5 12 ARG B CA 1
ATOM 1560 C C . ARG B 1 12 ? -8.375 26.75 15.461 1 97.5 12 ARG B C 1
ATOM 1562 O O . ARG B 1 12 ? -7.785 27.656 14.875 1 97.5 12 ARG B O 1
ATOM 1569 N N . LEU B 1 13 ? -8.898 25.656 14.82 1 98.5 13 LEU B N 1
ATOM 1570 C CA . LEU B 1 13 ? -8.398 25.391 13.477 1 98.5 13 LEU B CA 1
ATOM 1571 C C . LEU B 1 13 ? -9.547 25.328 12.469 1 98.5 13 LEU B C 1
ATOM 1573 O O . LEU B 1 13 ? -10.695 25.094 12.852 1 98.5 13 LEU B O 1
ATOM 1577 N N . ARG B 1 14 ? -9.203 25.547 11.242 1 98.44 14 ARG B N 1
ATOM 1578 C CA . ARG B 1 14 ? -10.031 25.25 10.07 1 98.44 14 ARG B CA 1
ATOM 157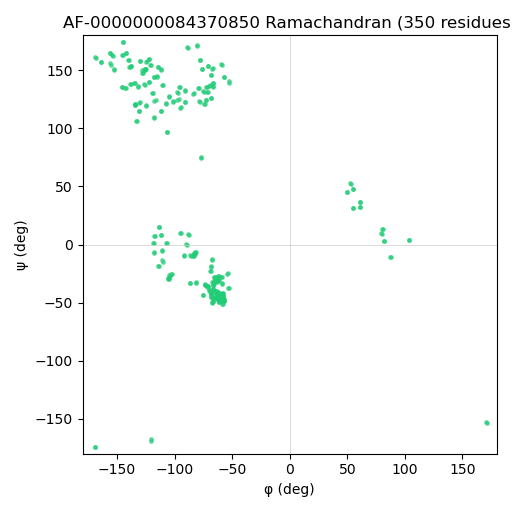9 C C . ARG B 1 14 ? -9.273 24.359 9.086 1 98.44 14 ARG B C 1
ATOM 1581 O O . ARG B 1 14 ? -8.172 24.703 8.656 1 98.44 14 ARG B O 1
ATOM 1588 N N . LEU B 1 15 ? -9.844 23.188 8.828 1 98.56 15 LEU B N 1
ATOM 1589 C CA . LEU B 1 15 ? -9.328 22.297 7.797 1 98.56 15 LEU B CA 1
ATOM 1590 C C . LEU B 1 15 ? -10.109 22.453 6.496 1 98.56 15 LEU B C 1
ATOM 1592 O O . LEU B 1 15 ? -11.336 22.328 6.484 1 98.56 15 LEU B O 1
ATOM 1596 N N . ARG B 1 16 ? -9.43 22.734 5.441 1 97.56 16 ARG B N 1
ATOM 1597 C CA . ARG B 1 16 ? -10.062 23.031 4.16 1 97.56 16 ARG B CA 1
ATOM 1598 C C . ARG B 1 16 ? -9.133 22.688 3 1 97.56 16 ARG B C 1
ATOM 1600 O O . ARG B 1 16 ? -7.93 22.5 3.195 1 97.56 16 ARG B O 1
ATOM 1607 N N . PRO B 1 17 ? -9.695 22.562 1.816 1 96.94 17 PRO B N 1
ATOM 1608 C CA . PRO B 1 17 ? -8.82 22.359 0.662 1 96.94 17 PRO B CA 1
ATOM 1609 C C . PRO B 1 17 ? -7.82 23.484 0.467 1 96.94 17 PRO B C 1
ATOM 1611 O O . PRO B 1 17 ? -8.07 24.625 0.897 1 96.94 17 PRO B O 1
ATOM 1614 N N . PHE B 1 18 ? -6.73 23.141 -0.172 1 97.38 18 PHE B N 1
ATOM 1615 C CA . PHE B 1 18 ? -5.727 24.156 -0.491 1 97.38 18 PHE B CA 1
ATOM 1616 C C . PHE B 1 18 ? -6.25 25.125 -1.538 1 97.38 18 PHE B C 1
ATOM 1618 O O . PHE B 1 18 ? -7.043 24.75 -2.404 1 97.38 18 PHE B O 1
ATOM 1625 N N . GLU B 1 19 ? -5.852 26.312 -1.421 1 95.44 19 GLU B N 1
ATOM 1626 C CA . GLU B 1 19 ? -6.062 27.344 -2.426 1 95.44 19 GLU B CA 1
ATOM 1627 C C . GLU B 1 19 ? -4.738 27.938 -2.896 1 95.44 19 GLU B C 1
ATOM 1629 O O . GLU B 1 19 ? -3.717 27.812 -2.217 1 95.44 19 GLU B O 1
ATOM 1634 N N . MET B 1 20 ? -4.801 28.547 -4.051 1 96 20 MET B N 1
ATOM 1635 C CA . MET B 1 20 ? -3.566 29.062 -4.633 1 96 20 MET B CA 1
ATOM 1636 C C . MET B 1 20 ? -2.92 30.094 -3.705 1 96 20 MET B C 1
ATOM 1638 O O . MET B 1 20 ? -1.696 30.234 -3.678 1 96 20 MET B O 1
ATOM 1642 N N . SER B 1 21 ? -3.707 30.75 -2.93 1 96.75 21 SER B N 1
ATOM 1643 C CA . SER B 1 21 ? -3.184 31.75 -2.004 1 96.75 21 SER B CA 1
ATOM 1644 C C . SER B 1 21 ? -2.342 31.094 -0.909 1 96.75 21 SER B C 1
ATOM 1646 O O . SER B 1 21 ? -1.611 31.781 -0.193 1 96.75 21 SER B O 1
ATOM 1648 N N . ASP B 1 22 ? -2.379 29.766 -0.75 1 97.56 22 ASP B N 1
ATOM 1649 C CA . ASP B 1 22 ? -1.602 29.047 0.246 1 97.56 22 ASP B CA 1
ATOM 1650 C C . ASP B 1 22 ? -0.188 28.766 -0.258 1 97.56 22 ASP B C 1
ATOM 1652 O O . ASP B 1 22 ? 0.673 28.312 0.505 1 97.56 22 ASP B O 1
ATOM 1656 N N . ALA B 1 23 ? 0.041 29.016 -1.499 1 97.88 23 ALA B N 1
ATOM 1657 C CA . ALA B 1 23 ? 1.223 28.484 -2.182 1 97.88 23 ALA B CA 1
ATOM 1658 C C . ALA B 1 23 ? 2.502 28.938 -1.486 1 97.88 23 ALA B C 1
ATOM 1660 O O . ALA B 1 23 ? 3.408 28.141 -1.252 1 97.88 23 ALA B O 1
ATOM 1661 N N . ASN B 1 24 ? 2.615 30.203 -1.172 1 97.81 24 ASN B N 1
ATOM 1662 C CA . ASN B 1 24 ? 3.83 30.734 -0.556 1 97.81 24 ASN B CA 1
ATOM 1663 C C . ASN B 1 24 ? 4.094 30.078 0.801 1 97.81 24 ASN B C 1
ATOM 1665 O O . ASN B 1 24 ? 5.211 29.641 1.075 1 97.81 24 ASN B O 1
ATOM 1669 N N . ALA B 1 25 ? 3.094 30.062 1.595 1 97.62 25 ALA B N 1
ATOM 1670 C CA . ALA B 1 25 ? 3.232 29.469 2.918 1 97.62 25 ALA B CA 1
ATOM 1671 C C . ALA B 1 25 ? 3.51 27.969 2.811 1 97.62 25 ALA B C 1
ATOM 1673 O O . ALA B 1 25 ? 4.312 27.422 3.574 1 97.62 25 ALA B O 1
ATOM 1674 N N . TRP B 1 26 ? 2.857 27.344 1.906 1 97.44 26 TRP B N 1
ATOM 1675 C CA . TRP B 1 26 ? 3.043 25.906 1.69 1 97.44 26 TRP B CA 1
ATOM 1676 C C . TRP B 1 26 ? 4.469 25.609 1.242 1 97.44 26 TRP B C 1
ATOM 1678 O O . TRP B 1 26 ? 5.098 24.672 1.738 1 97.44 26 TRP B O 1
ATOM 1688 N N . PHE B 1 27 ? 4.969 26.406 0.355 1 97.5 27 PHE B N 1
ATOM 1689 C CA . PHE B 1 27 ? 6.348 26.266 -0.094 1 97.5 27 PHE B CA 1
ATOM 1690 C C . PHE B 1 27 ? 7.316 26.406 1.075 1 97.5 27 PHE B C 1
ATOM 1692 O O . PHE B 1 27 ? 8.258 25.625 1.203 1 97.5 27 PHE B O 1
ATOM 1699 N N . LYS B 1 28 ? 7.086 27.375 1.882 1 96.62 28 LYS B N 1
ATOM 1700 C CA . LYS B 1 28 ? 7.945 27.594 3.041 1 96.62 28 LYS B CA 1
ATOM 1701 C C . LYS B 1 28 ? 7.98 26.359 3.947 1 96.62 28 LYS B C 1
ATOM 1703 O O . LYS B 1 28 ? 9.047 25.969 4.414 1 96.62 28 LYS B O 1
ATOM 1708 N N . ILE B 1 29 ? 6.863 25.781 4.188 1 96.38 29 ILE B N 1
ATOM 1709 C CA . ILE B 1 29 ? 6.754 24.609 5.051 1 96.38 29 ILE B CA 1
ATOM 1710 C C . ILE B 1 29 ? 7.488 23.438 4.418 1 96.38 29 ILE B C 1
ATOM 1712 O O . ILE B 1 29 ? 8.312 22.781 5.066 1 96.38 29 ILE B O 1
ATOM 1716 N N . MET B 1 30 ? 7.273 23.219 3.111 1 95.5 30 MET B N 1
ATOM 1717 C CA . MET B 1 30 ? 7.777 22.031 2.428 1 95.5 30 MET B CA 1
ATOM 1718 C C . MET B 1 30 ? 9.234 22.219 2.01 1 95.5 30 MET B C 1
ATOM 1720 O O . MET B 1 30 ? 9.891 21.266 1.59 1 95.5 30 MET B O 1
ATOM 1724 N N . SER B 1 31 ? 9.727 23.391 2.162 1 95.38 31 SER B N 1
ATOM 1725 C CA . SER B 1 31 ? 11.133 23.656 1.867 1 95.38 31 SER B CA 1
ATOM 1726 C C . SER B 1 31 ? 12 23.484 3.109 1 95.38 31 SER B C 1
ATOM 1728 O O . SER B 1 31 ? 13.227 23.516 3.023 1 95.38 31 SER B O 1
ATOM 1730 N N . SER B 1 32 ? 11.398 23.328 4.188 1 93.69 32 SER B N 1
ATOM 1731 C CA . SER B 1 32 ? 12.117 23.141 5.441 1 93.69 32 SER B CA 1
ATOM 1732 C C . SER B 1 32 ? 12.633 21.719 5.574 1 93.69 32 SER B C 1
ATOM 1734 O O . SER B 1 32 ? 11.844 20.766 5.629 1 93.69 32 SER B O 1
ATOM 1736 N N . PRO B 1 33 ? 13.891 21.531 5.75 1 91.69 33 PRO B N 1
ATOM 1737 C CA . PRO B 1 33 ? 14.438 20.188 5.949 1 91.69 33 PRO B CA 1
ATOM 1738 C C . PRO B 1 33 ? 13.938 19.531 7.234 1 91.69 33 PRO B C 1
ATOM 1740 O O . PRO B 1 33 ? 13.852 18.312 7.312 1 91.69 33 PRO B O 1
ATOM 1743 N N . GLU B 1 34 ? 13.641 20.359 8.141 1 91.12 34 GLU B N 1
ATOM 1744 C CA . GLU B 1 34 ? 13.133 19.828 9.406 1 91.12 34 GLU B CA 1
ATOM 1745 C C . GLU B 1 34 ? 11.75 19.219 9.234 1 91.12 34 GLU B C 1
ATOM 1747 O O . GLU B 1 34 ? 11.484 18.125 9.75 1 91.12 34 GLU B O 1
ATOM 1752 N N . VAL B 1 35 ? 10.922 19.859 8.523 1 90.31 35 VAL B N 1
ATOM 1753 C CA . VAL B 1 35 ? 9.555 19.391 8.32 1 90.31 35 VAL B CA 1
ATOM 1754 C C . VAL B 1 35 ? 9.57 18.141 7.43 1 90.31 35 VAL B C 1
ATOM 1756 O O . VAL B 1 35 ? 8.859 17.172 7.695 1 90.31 35 VAL B O 1
ATOM 1759 N N . THR B 1 36 ? 10.422 18.141 6.426 1 89.5 36 THR B N 1
ATOM 1760 C CA . THR B 1 36 ? 10.383 17.078 5.418 1 89.5 36 THR B CA 1
ATOM 1761 C C . THR B 1 36 ? 11.359 15.961 5.77 1 89.5 36 THR B C 1
ATOM 1763 O O . THR B 1 36 ? 11.609 15.07 4.957 1 89.5 36 THR B O 1
ATOM 1766 N N . ARG B 1 37 ? 11.898 15.992 6.914 1 88.25 37 ARG B N 1
ATOM 1767 C CA . ARG B 1 37 ? 12.969 15.094 7.336 1 88.25 37 ARG B CA 1
ATOM 1768 C C . ARG B 1 37 ? 12.578 13.633 7.113 1 88.25 37 ARG B C 1
ATOM 1770 O O . ARG B 1 37 ? 13.406 12.82 6.695 1 88.25 37 ARG B O 1
ATOM 1777 N N . TYR B 1 38 ? 11.406 13.367 7.336 1 87.88 38 TYR B N 1
ATOM 1778 C CA . TYR B 1 38 ? 10.969 11.977 7.297 1 87.88 38 TYR B CA 1
ATOM 1779 C C . TYR B 1 38 ? 10.008 11.742 6.137 1 87.88 38 TYR B C 1
ATOM 1781 O O . TYR B 1 38 ? 9.305 10.734 6.102 1 87.88 38 TYR B O 1
ATOM 1789 N N . TRP B 1 39 ? 9.953 12.633 5.246 1 85.56 39 TRP B N 1
ATOM 1790 C CA . TRP B 1 39 ? 9.047 12.508 4.105 1 85.56 39 TRP B CA 1
ATOM 1791 C C . TRP B 1 39 ? 9.719 11.758 2.959 1 85.56 39 TRP B C 1
ATOM 1793 O O . TRP B 1 39 ? 10.938 11.578 2.957 1 85.56 39 TRP B O 1
ATOM 1803 N N . SER B 1 40 ? 8.961 11.398 1.994 1 82 40 SER B N 1
ATOM 1804 C CA . SER B 1 40 ? 9.406 10.531 0.912 1 82 40 SER B CA 1
ATOM 1805 C C . SER B 1 40 ? 10.047 11.336 -0.217 1 82 40 SER B C 1
ATOM 1807 O O . SER B 1 40 ? 10.25 10.82 -1.315 1 82 40 SER B O 1
ATOM 1809 N N . HIS B 1 41 ? 10.25 12.57 0.012 1 80.81 41 HIS B N 1
ATOM 1810 C CA . HIS B 1 41 ? 10.906 13.414 -0.983 1 80.81 41 HIS B CA 1
ATOM 1811 C C . HIS B 1 41 ? 11.836 14.422 -0.324 1 80.81 41 HIS B C 1
ATOM 1813 O O . HIS B 1 41 ? 11.719 14.703 0.871 1 80.81 41 HIS B O 1
ATOM 1819 N N . LEU B 1 42 ? 12.68 15 -1.126 1 83.69 42 LEU B N 1
ATOM 1820 C CA . LEU B 1 42 ? 13.562 16.062 -0.669 1 83.69 42 LEU B CA 1
ATOM 1821 C C . LEU B 1 42 ? 12.812 17.391 -0.567 1 83.69 42 LEU B C 1
ATOM 1823 O O . LEU B 1 42 ? 11.758 17.562 -1.188 1 83.69 42 LEU B O 1
ATOM 1827 N N . PRO B 1 43 ? 13.359 18.297 0.226 1 91.5 43 PRO B N 1
ATOM 1828 C CA . PRO B 1 43 ? 12.719 19.609 0.33 1 91.5 43 PRO B CA 1
ATOM 1829 C C . PRO B 1 43 ? 12.578 20.297 -1.021 1 91.5 43 PRO B C 1
ATOM 1831 O O . PRO B 1 43 ? 13.469 20.203 -1.869 1 91.5 43 PRO B O 1
ATOM 1834 N N . TRP B 1 44 ? 11.492 20.984 -1.134 1 93.25 44 TRP B N 1
ATOM 1835 C CA . TRP B 1 44 ? 11.242 21.719 -2.371 1 93.25 44 TRP B CA 1
ATOM 1836 C C . TRP B 1 44 ? 12.25 22.859 -2.541 1 93.25 44 TRP B C 1
ATOM 1838 O O . TRP B 1 44 ? 12.727 23.422 -1.556 1 93.25 44 TRP B O 1
ATOM 1848 N N . GLN B 1 45 ? 12.477 23.156 -3.746 1 94.81 45 GLN B N 1
ATOM 1849 C CA . GLN B 1 45 ? 13.508 24.156 -4.027 1 94.81 45 GLN B CA 1
ATOM 1850 C C . GLN B 1 45 ? 12.891 25.422 -4.645 1 94.81 45 GLN B C 1
ATOM 1852 O O . GLN B 1 45 ? 13.516 26.484 -4.656 1 94.81 45 GLN B O 1
ATOM 1857 N N . THR B 1 46 ? 11.641 25.312 -5.195 1 96.69 46 THR B N 1
ATOM 1858 C CA . THR B 1 46 ? 11.055 26.453 -5.887 1 96.69 46 THR B CA 1
ATOM 1859 C C . THR B 1 46 ? 9.578 26.609 -5.52 1 96.69 46 THR B C 1
ATOM 1861 O O . THR B 1 46 ? 8.906 25.641 -5.207 1 96.69 46 THR B O 1
ATOM 1864 N N . LEU B 1 47 ? 9.102 27.812 -5.621 1 96.94 47 LEU B N 1
ATOM 1865 C CA . LEU B 1 47 ? 7.691 28.125 -5.391 1 96.94 47 LEU B CA 1
ATOM 1866 C C . LEU B 1 47 ? 6.805 27.406 -6.398 1 96.94 47 LEU B C 1
ATOM 1868 O O . LEU B 1 47 ? 5.68 27.016 -6.074 1 96.94 47 LEU B O 1
ATOM 1872 N N . GLN B 1 48 ? 7.277 27.188 -7.555 1 96.62 48 GLN B N 1
ATOM 1873 C CA . GLN B 1 48 ? 6.547 26.5 -8.617 1 96.62 48 GLN B CA 1
ATOM 1874 C C . GLN B 1 48 ? 6.145 25.094 -8.195 1 96.62 48 GLN B C 1
ATOM 1876 O O . GLN B 1 48 ? 5.07 24.609 -8.562 1 96.62 48 GLN B O 1
ATOM 1881 N N . GLU B 1 49 ? 6.945 24.469 -7.414 1 96.12 49 GLU B N 1
ATOM 1882 C CA . GLU B 1 49 ? 6.625 23.141 -6.922 1 96.12 49 GLU B CA 1
ATOM 1883 C C . GLU B 1 49 ? 5.367 23.156 -6.055 1 96.12 49 GLU B C 1
ATOM 1885 O O . GLU B 1 49 ? 4.508 22.281 -6.18 1 96.12 49 GLU B O 1
ATOM 1890 N N . ALA B 1 50 ? 5.312 24.141 -5.262 1 96.12 50 ALA B N 1
ATOM 1891 C CA . ALA B 1 50 ? 4.137 24.297 -4.406 1 96.12 50 ALA B CA 1
ATOM 1892 C C . ALA B 1 50 ? 2.891 24.594 -5.234 1 96.12 50 ALA B C 1
ATOM 1894 O O . ALA B 1 50 ? 1.826 24.016 -4.992 1 96.12 50 ALA B O 1
ATOM 1895 N N . GLN B 1 51 ? 2.998 25.484 -6.156 1 96.88 51 GLN B N 1
ATOM 1896 C CA . GLN B 1 51 ? 1.878 25.844 -7.02 1 96.88 51 GLN B CA 1
ATOM 1897 C C . GLN B 1 51 ? 1.385 24.641 -7.816 1 96.88 51 GLN B C 1
ATOM 1899 O O . GLN B 1 51 ? 0.18 24.391 -7.895 1 96.88 51 GLN B O 1
ATOM 1904 N N . GLU B 1 52 ? 2.32 23.953 -8.359 1 96.12 52 GLU B N 1
ATOM 1905 C CA . GLU B 1 52 ? 1.975 22.75 -9.125 1 96.12 52 GLU B CA 1
ATOM 1906 C C . GLU B 1 52 ? 1.312 21.703 -8.242 1 96.12 52 GLU B C 1
ATOM 1908 O O . GLU B 1 52 ? 0.387 21.016 -8.68 1 96.12 52 GLU B O 1
ATOM 1913 N N . ASP B 1 53 ? 1.836 21.594 -7.109 1 95.19 53 ASP B N 1
ATOM 1914 C CA . ASP B 1 53 ? 1.265 20.641 -6.152 1 95.19 53 ASP B CA 1
ATOM 1915 C C . ASP B 1 53 ? -0.199 20.969 -5.863 1 95.19 53 ASP B C 1
ATOM 1917 O O . ASP B 1 53 ? -1.055 20.094 -5.879 1 95.19 53 ASP B O 1
ATOM 1921 N N . ILE B 1 54 ? -0.489 22.219 -5.672 1 95.5 54 ILE B N 1
ATOM 1922 C CA . ILE B 1 54 ? -1.84 22.672 -5.355 1 95.5 54 ILE B CA 1
ATOM 1923 C C . ILE B 1 54 ? -2.746 22.484 -6.57 1 95.5 54 ILE B C 1
ATOM 1925 O 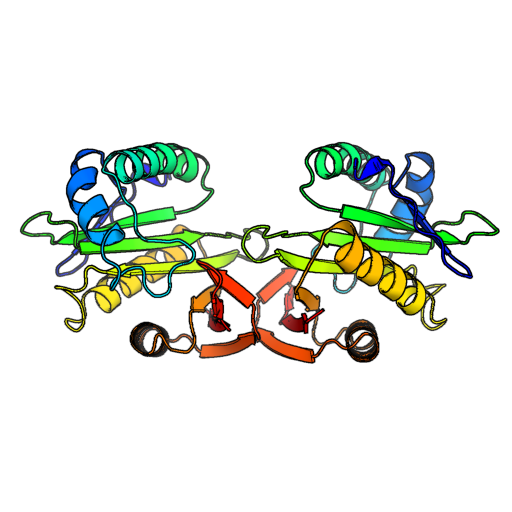O . ILE B 1 54 ? -3.902 22.078 -6.434 1 95.5 54 ILE B O 1
ATOM 1929 N N . ILE B 1 55 ? -2.246 22.75 -7.684 1 93.62 55 ILE B N 1
ATOM 1930 C CA . ILE B 1 55 ? -3.014 22.547 -8.914 1 93.62 55 ILE B CA 1
ATOM 1931 C C . ILE B 1 55 ? -3.371 21.078 -9.07 1 93.62 55 ILE B C 1
ATOM 1933 O O . ILE B 1 55 ? -4.512 20.734 -9.398 1 93.62 55 ILE B O 1
ATOM 1937 N N . GLN B 1 56 ? -2.414 20.266 -8.789 1 93.19 56 GLN B N 1
ATOM 1938 C CA . GLN B 1 56 ? -2.643 18.828 -8.914 1 93.19 56 GLN B CA 1
ATOM 1939 C C . GLN B 1 56 ? -3.641 18.328 -7.871 1 93.19 56 GLN B C 1
ATOM 1941 O O . GLN B 1 56 ? -4.406 17.406 -8.125 1 93.19 56 GLN B O 1
ATOM 1946 N N . ASP B 1 57 ? -3.57 18.984 -6.793 1 91.88 57 ASP B N 1
ATOM 1947 C CA . ASP B 1 57 ? -4.457 18.609 -5.695 1 91.88 57 ASP B CA 1
ATOM 1948 C C . ASP B 1 57 ? -5.922 18.719 -6.113 1 91.88 57 ASP B C 1
ATOM 1950 O O . ASP B 1 57 ? -6.73 17.844 -5.797 1 91.88 57 ASP B O 1
ATOM 1954 N N . ILE B 1 58 ? -6.156 19.734 -6.77 1 87.06 58 ILE B N 1
ATOM 1955 C CA . ILE B 1 58 ? -7.527 19.969 -7.215 1 87.06 58 ILE B CA 1
ATOM 1956 C C . ILE B 1 58 ? -8.008 18.797 -8.07 1 87.06 58 ILE B C 1
ATOM 1958 O O . ILE B 1 58 ? -9.07 18.234 -7.812 1 87.06 58 ILE B O 1
ATOM 1962 N N . THR B 1 59 ? -7.215 18.422 -8.93 1 88.5 59 THR B N 1
ATOM 1963 C CA . THR B 1 59 ? -7.562 17.344 -9.844 1 88.5 59 THR B CA 1
ATOM 1964 C C . THR B 1 59 ? -7.699 16.016 -9.094 1 88.5 59 THR B C 1
ATOM 1966 O O . THR B 1 59 ? -8.672 15.289 -9.281 1 88.5 59 THR B O 1
ATOM 1969 N N . HIS B 1 60 ? -6.742 15.727 -8.297 1 90.69 60 HIS B N 1
ATOM 1970 C CA . HIS B 1 60 ? -6.727 14.453 -7.59 1 90.69 60 HIS B CA 1
ATOM 1971 C C . HIS B 1 60 ? -7.871 14.367 -6.586 1 90.69 60 HIS B C 1
ATOM 1973 O O . HIS B 1 60 ? -8.469 13.305 -6.41 1 90.69 60 HIS B O 1
ATOM 1979 N N . MET B 1 61 ? -8.188 15.406 -6 1 92.31 61 MET B N 1
ATOM 1980 C CA . MET B 1 61 ? -9.289 15.438 -5.043 1 92.31 61 MET B CA 1
ATOM 1981 C C . MET B 1 61 ? -10.633 15.312 -5.758 1 92.31 61 MET B C 1
ATOM 1983 O O . MET B 1 61 ? -11.547 14.664 -5.254 1 92.31 61 MET B O 1
ATOM 1987 N N . GLU B 1 62 ? -10.695 15.898 -6.891 1 88.31 62 GLU B N 1
ATOM 1988 C CA . GLU B 1 62 ? -11.914 15.773 -7.691 1 88.31 62 GLU B CA 1
ATOM 1989 C C . GLU B 1 62 ? -12.148 14.328 -8.109 1 88.31 62 GLU B C 1
ATOM 1991 O O . GLU B 1 62 ? -13.297 13.875 -8.18 1 88.31 62 GLU B O 1
ATOM 1996 N N . ARG B 1 63 ? -11.062 13.656 -8.281 1 88.44 63 ARG B N 1
ATOM 1997 C CA . ARG B 1 63 ? -11.141 12.258 -8.68 1 88.44 63 ARG B CA 1
ATOM 1998 C C . ARG B 1 63 ? -11.195 11.336 -7.465 1 88.44 63 ARG B C 1
ATOM 2000 O O . ARG B 1 63 ? -11.133 10.117 -7.598 1 88.44 63 ARG B O 1
ATOM 2007 N N . LYS B 1 64 ? -11.172 11.938 -6.316 1 89.75 64 LYS B N 1
ATOM 2008 C CA . LYS B 1 64 ? -11.266 11.234 -5.043 1 89.75 64 LYS B CA 1
ATOM 2009 C C . LYS B 1 64 ? -10.109 10.25 -4.867 1 89.75 64 LYS B C 1
ATOM 2011 O O . LYS B 1 64 ? -10.289 9.164 -4.316 1 89.75 64 LYS B O 1
ATOM 2016 N N . GLU B 1 65 ? -8.953 10.633 -5.438 1 90.12 65 GLU B N 1
ATOM 2017 C CA . GLU B 1 65 ? -7.75 9.812 -5.297 1 90.12 65 GLU B CA 1
ATOM 2018 C C . GLU B 1 65 ? -7.168 9.922 -3.889 1 90.12 65 GLU B C 1
ATOM 2020 O O . GLU B 1 65 ? -6.535 8.984 -3.398 1 90.12 65 GLU B O 1
ATOM 2025 N N . TYR B 1 66 ? -7.324 11.039 -3.385 1 95.56 66 TYR B N 1
ATOM 2026 C CA . TYR B 1 66 ? -6.988 11.281 -1.986 1 95.56 66 TYR B CA 1
ATOM 2027 C C . TYR B 1 66 ? -7.766 12.477 -1.441 1 95.56 66 TYR B C 1
ATOM 2029 O O . TYR B 1 66 ? -8.43 13.195 -2.197 1 95.56 66 TYR B O 1
ATOM 2037 N N . LEU B 1 67 ? -7.801 12.625 -0.184 1 96.75 67 LEU B N 1
ATOM 2038 C CA . LEU B 1 67 ? -8.359 13.781 0.503 1 96.75 67 LEU B CA 1
ATOM 2039 C C . LEU B 1 67 ? -7.285 14.508 1.311 1 96.75 67 LEU B C 1
ATOM 2041 O O . LEU B 1 67 ? -6.809 13.984 2.322 1 96.75 67 LEU B O 1
ATOM 2045 N N . ARG B 1 68 ? -6.922 15.641 0.867 1 97.81 68 ARG B N 1
ATOM 2046 C CA . ARG B 1 68 ? -5.906 16.453 1.535 1 97.81 68 ARG B CA 1
ATOM 2047 C C . ARG B 1 68 ? -6.484 17.797 1.98 1 97.81 68 ARG B C 1
ATOM 2049 O O . ARG B 1 68 ? -7.113 18.5 1.188 1 97.81 68 ARG B O 1
ATOM 2056 N N . LEU B 1 69 ? -6.266 18.141 3.184 1 98.06 69 LEU B N 1
ATOM 2057 C CA . LEU B 1 69 ? -6.773 19.406 3.709 1 98.06 69 LEU B CA 1
ATOM 2058 C C . LEU B 1 69 ? -5.648 20.219 4.328 1 98.06 69 LEU B C 1
ATOM 2060 O O . LEU B 1 69 ? -4.777 19.672 5.008 1 98.06 69 LEU B O 1
ATOM 2064 N N . ALA B 1 70 ? -5.695 21.469 4.047 1 98.38 70 ALA B N 1
ATOM 2065 C CA . ALA B 1 70 ? -4.855 22.438 4.742 1 98.38 70 ALA B CA 1
ATOM 2066 C C . ALA B 1 70 ? -5.344 22.672 6.168 1 98.38 70 ALA B C 1
ATOM 2068 O O . ALA B 1 70 ? -6.551 22.75 6.41 1 98.38 70 ALA B O 1
ATOM 2069 N N . ILE B 1 71 ? -4.414 22.688 7.031 1 98.62 71 ILE B N 1
ATOM 2070 C CA . ILE B 1 71 ? -4.703 23.094 8.406 1 98.62 71 ILE B CA 1
ATOM 2071 C C . ILE B 1 71 ? -4.402 24.578 8.578 1 98.62 71 ILE B C 1
ATOM 2073 O O . ILE B 1 71 ? -3.252 25 8.453 1 98.62 71 ILE B O 1
ATOM 2077 N N . THR B 1 72 ? -5.375 25.359 8.898 1 98.5 72 THR B N 1
ATOM 2078 C CA . THR B 1 72 ? -5.188 26.797 9.062 1 98.5 72 THR B CA 1
ATOM 2079 C C . THR B 1 72 ? -5.676 27.25 10.43 1 98.5 72 THR B C 1
ATOM 2081 O O . THR B 1 72 ? -6.559 26.625 11.023 1 98.5 72 THR B O 1
ATOM 2084 N N . GLU B 1 73 ? -5.031 28.297 10.883 1 97.5 73 GLU B N 1
ATOM 2085 C CA . GLU B 1 73 ? -5.512 28.922 12.109 1 97.5 73 GLU B CA 1
ATOM 2086 C C . GLU B 1 73 ? -6.781 29.734 11.859 1 97.5 73 GLU B C 1
ATOM 2088 O O . GLU B 1 73 ? -6.824 30.562 10.953 1 97.5 73 GLU B O 1
ATOM 2093 N N . LYS B 1 74 ? -7.762 29.547 12.672 1 96.06 74 LYS B N 1
ATOM 2094 C CA . LYS B 1 74 ? -9.062 30.172 12.438 1 96.06 74 LYS B CA 1
ATOM 2095 C C . LYS B 1 74 ? -8.953 31.688 12.469 1 96.06 74 LYS B C 1
ATOM 2097 O O . LYS B 1 74 ? -9.547 32.375 11.641 1 96.06 74 LYS B O 1
ATOM 2102 N N . ILE B 1 75 ? -8.25 32.219 13.344 1 94.19 75 ILE B N 1
ATOM 2103 C CA . ILE B 1 75 ? -8.219 33.656 13.602 1 94.19 75 ILE B CA 1
ATOM 2104 C C . ILE B 1 75 ? -7.422 34.344 12.5 1 94.19 75 ILE B C 1
ATOM 2106 O O . ILE B 1 75 ? -7.875 35.344 11.945 1 94.19 75 ILE B O 1
ATOM 2110 N N . THR B 1 76 ? -6.285 33.844 12.07 1 94.69 76 THR B N 1
ATOM 2111 C CA . THR B 1 76 ? -5.371 34.531 11.172 1 94.69 76 THR B CA 1
ATOM 2112 C C . THR B 1 76 ? -5.496 34 9.75 1 94.69 76 THR B C 1
ATOM 2114 O O . THR B 1 76 ? -5.098 34.656 8.789 1 94.69 76 THR B O 1
ATOM 2117 N N . GLY B 1 77 ? -5.953 32.75 9.664 1 95.94 77 GLY B N 1
ATOM 2118 C CA . GLY B 1 77 ? -5.992 32.125 8.352 1 95.94 77 GLY B CA 1
ATOM 2119 C C . GLY B 1 77 ? -4.648 31.562 7.926 1 95.94 77 GLY B C 1
ATOM 2120 O O . GLY B 1 77 ? -4.523 31.016 6.832 1 95.94 77 GLY B O 1
ATOM 2121 N N . HIS B 1 78 ? -3.68 31.656 8.797 1 96.69 78 HIS B N 1
ATOM 2122 C CA . HIS B 1 78 ? -2.336 31.203 8.469 1 96.69 78 HIS B CA 1
ATOM 2123 C C . HIS B 1 78 ? -2.303 29.688 8.281 1 96.69 78 HIS B C 1
ATOM 2125 O O . HIS B 1 78 ? -2.918 28.953 9.055 1 96.69 78 HIS B O 1
ATOM 2131 N N . LEU B 1 79 ? -1.6 29.297 7.203 1 98.38 79 LEU B N 1
ATOM 2132 C CA . LEU B 1 79 ? -1.405 27.875 6.945 1 98.38 79 LEU B CA 1
ATOM 2133 C C . LEU B 1 79 ? -0.412 27.281 7.934 1 98.38 79 LEU B C 1
ATOM 2135 O O . LEU B 1 79 ? 0.717 27.766 8.055 1 98.38 79 LEU B O 1
ATOM 2139 N N . LEU B 1 80 ? -0.834 26.25 8.633 1 98.12 80 LEU B N 1
ATOM 2140 C CA . LEU B 1 80 ? 0.003 25.656 9.664 1 98.12 80 LEU B CA 1
ATOM 2141 C C . LEU B 1 80 ? 0.585 24.328 9.195 1 98.12 80 LEU B C 1
ATOM 2143 O O . LEU B 1 80 ? 1.628 23.891 9.688 1 98.12 80 LEU B O 1
ATOM 2147 N N . GLY B 1 81 ? -0.097 23.641 8.336 1 97.88 81 GLY B N 1
ATOM 2148 C CA . GLY B 1 81 ? 0.282 22.312 7.879 1 97.88 81 GLY B CA 1
ATOM 2149 C C . GLY B 1 81 ? -0.792 21.641 7.043 1 97.88 81 GLY B C 1
ATOM 2150 O O . GLY B 1 81 ? -1.524 22.312 6.312 1 97.88 81 GLY B O 1
ATOM 2151 N N . MET B 1 82 ? -0.778 20.312 7.059 1 97.81 82 MET B N 1
ATOM 2152 C CA . MET B 1 82 ? -1.74 19.578 6.246 1 97.81 82 MET B CA 1
ATOM 2153 C C . MET B 1 82 ? -1.98 18.188 6.816 1 97.81 82 MET B C 1
ATOM 2155 O O . MET B 1 82 ? -1.162 17.672 7.586 1 97.81 82 MET B O 1
ATOM 2159 N N . CYS B 1 83 ? -3.096 17.656 6.551 1 98.06 83 CYS B N 1
ATOM 2160 C CA . CYS B 1 83 ? -3.424 16.25 6.746 1 98.06 83 CYS B CA 1
ATOM 2161 C C . CYS B 1 83 ? -3.971 15.625 5.465 1 98.06 83 CYS B C 1
ATOM 2163 O O . CYS B 1 83 ? -4.551 16.328 4.633 1 98.06 83 CYS B O 1
ATOM 2165 N N . ILE B 1 84 ? -3.734 14.352 5.297 1 97.69 84 ILE B N 1
ATOM 2166 C CA . ILE B 1 84 ? -4.105 13.719 4.035 1 97.69 84 ILE B CA 1
ATOM 2167 C C . ILE B 1 84 ? -4.559 12.289 4.289 1 97.69 84 ILE B C 1
ATOM 2169 O O . ILE B 1 84 ? -4.059 11.625 5.203 1 97.69 84 ILE B O 1
ATOM 2173 N N . PHE B 1 85 ? -5.648 11.883 3.658 1 98.06 85 PHE B N 1
ATOM 2174 C CA . PHE B 1 85 ? -6.133 10.516 3.541 1 98.06 85 PHE B CA 1
ATOM 2175 C C . PHE B 1 85 ? -5.926 9.984 2.127 1 98.06 85 PHE B C 1
ATOM 2177 O O . PHE B 1 85 ? -6.398 10.586 1.159 1 98.06 85 PHE B O 1
ATOM 2184 N N . PHE B 1 86 ? -5.16 8.867 2.016 1 96.25 86 PHE B N 1
ATOM 2185 C CA . PHE B 1 86 ? -4.801 8.344 0.701 1 96.25 86 PHE B CA 1
ATOM 2186 C C . PHE B 1 86 ? -4.754 6.82 0.715 1 96.25 86 PHE B C 1
ATOM 2188 O O . PHE B 1 86 ? -5.023 6.195 1.744 1 96.25 86 PHE B O 1
ATOM 2195 N N . ASN B 1 87 ? -4.551 6.23 -0.501 1 94.06 87 ASN B N 1
ATOM 2196 C CA . ASN B 1 87 ? -4.57 4.777 -0.634 1 94.06 87 ASN B CA 1
ATOM 2197 C C . ASN B 1 87 ? -5.871 4.184 -0.093 1 94.06 87 ASN B C 1
ATOM 2199 O O . ASN B 1 87 ? -5.844 3.258 0.721 1 94.06 87 ASN B O 1
ATOM 2203 N N . TYR B 1 88 ? -6.926 4.816 -0.537 1 94.12 88 TYR B N 1
ATOM 2204 C CA . TYR B 1 88 ? -8.266 4.434 -0.105 1 94.12 88 TYR B CA 1
ATOM 2205 C C . TYR B 1 88 ? -8.703 3.133 -0.768 1 94.12 88 TYR B C 1
ATOM 2207 O O . TYR B 1 88 ? -8.688 3.02 -1.996 1 94.12 88 TYR B O 1
ATOM 2215 N N . TYR B 1 89 ? -9.008 2.117 0.006 1 93.31 89 TYR B N 1
ATOM 2216 C CA . TYR B 1 89 ? -9.578 0.857 -0.461 1 93.31 89 TYR B CA 1
ATOM 2217 C C . TYR B 1 89 ? -11.047 0.749 -0.084 1 93.31 89 TYR B C 1
ATOM 2219 O O . TYR B 1 89 ? -11.383 0.241 0.989 1 93.31 89 TYR B O 1
ATOM 2227 N N . PRO B 1 90 ? -11.898 1.089 -0.984 1 92.31 90 PRO B N 1
ATOM 2228 C CA . PRO B 1 90 ? -13.328 1.175 -0.666 1 92.31 90 PRO B CA 1
ATOM 2229 C C . PRO B 1 90 ? -13.922 -0.173 -0.271 1 92.31 90 PRO B C 1
ATOM 2231 O O . PRO B 1 90 ? -14.859 -0.226 0.53 1 92.31 90 PRO B O 1
ATOM 2234 N N . ARG B 1 91 ? -13.406 -1.296 -0.795 1 90.5 91 ARG B N 1
ATOM 2235 C CA . ARG B 1 91 ? -13.969 -2.615 -0.531 1 90.5 91 ARG B CA 1
ATOM 2236 C C . ARG B 1 91 ? -13.75 -3.025 0.92 1 90.5 91 ARG B C 1
ATOM 2238 O O . ARG B 1 91 ? -14.5 -3.836 1.464 1 90.5 91 ARG B O 1
ATOM 2245 N N . SER B 1 92 ? -12.766 -2.432 1.513 1 94.56 92 SER B N 1
ATOM 2246 C CA . SER B 1 92 ? -12.469 -2.766 2.902 1 94.56 92 SER B CA 1
ATOM 2247 C C . SER B 1 92 ? -12.625 -1.547 3.809 1 94.56 92 SER B C 1
ATOM 2249 O O . SER B 1 92 ? -12.273 -1.598 4.988 1 94.56 92 SER B O 1
ATOM 2251 N N . ASP B 1 93 ? -13.016 -0.391 3.234 1 95.5 93 ASP B N 1
ATOM 2252 C CA . ASP B 1 93 ? -13.211 0.852 3.975 1 95.5 93 ASP B CA 1
ATOM 2253 C C . ASP B 1 93 ? -11.969 1.194 4.805 1 95.5 93 ASP B C 1
ATOM 2255 O O . ASP B 1 93 ? -12.07 1.428 6.012 1 95.5 93 ASP B O 1
ATOM 2259 N N . ARG B 1 94 ? -10.852 1.202 4.16 1 97.19 94 ARG B N 1
ATOM 2260 C CA . ARG B 1 94 ? -9.586 1.475 4.836 1 97.19 94 ARG B CA 1
ATOM 2261 C C . ARG B 1 94 ? -8.688 2.357 3.979 1 97.19 94 ARG B C 1
ATOM 2263 O O . ARG B 1 94 ? -8.875 2.451 2.764 1 97.19 94 ARG B O 1
ATOM 2270 N N . GLY B 1 95 ? -7.77 2.994 4.637 1 97.69 95 GLY B N 1
ATOM 2271 C CA . GLY B 1 95 ? -6.777 3.801 3.945 1 97.69 95 GLY B CA 1
ATOM 2272 C C . GLY B 1 95 ? -5.645 4.258 4.848 1 97.69 95 GLY B C 1
ATOM 2273 O O . GLY B 1 95 ? -5.535 3.811 5.988 1 97.69 95 GLY B O 1
ATOM 2274 N N . GLU B 1 96 ? -4.82 5.078 4.27 1 98.19 96 GLU B N 1
ATOM 2275 C CA . GLU B 1 96 ? -3.658 5.59 4.984 1 98.19 96 GLU B CA 1
ATOM 2276 C C . GLU B 1 96 ? -3.793 7.086 5.258 1 98.19 96 GLU B C 1
ATOM 2278 O O . GLU B 1 96 ? -4.461 7.801 4.512 1 98.19 96 GLU B O 1
ATOM 2283 N N . ILE B 1 97 ? -3.174 7.469 6.324 1 98.44 97 ILE B N 1
ATOM 2284 C CA . ILE B 1 97 ? -3.174 8.891 6.648 1 98.44 97 ILE B CA 1
ATOM 2285 C C . ILE B 1 97 ? -1.738 9.406 6.715 1 98.44 97 ILE B C 1
ATOM 2287 O O . ILE B 1 97 ? -0.803 8.633 6.926 1 98.44 97 ILE B O 1
ATOM 2291 N N . GLY B 1 98 ? -1.592 10.656 6.492 1 97.5 98 GLY B N 1
ATOM 2292 C CA . GLY B 1 98 ? -0.369 11.422 6.645 1 97.5 98 GLY B CA 1
ATOM 2293 C C . GLY B 1 98 ? -0.615 12.844 7.125 1 97.5 98 GLY B C 1
ATOM 2294 O O . GLY B 1 98 ? -1.741 13.336 7.062 1 97.5 98 GLY B O 1
ATOM 2295 N N . TYR B 1 99 ? 0.47 13.438 7.598 1 97.44 99 TYR B N 1
ATOM 2296 C CA . TYR B 1 99 ? 0.332 14.797 8.109 1 97.44 99 TYR B CA 1
ATOM 2297 C C . TYR B 1 99 ? 1.692 15.469 8.242 1 97.44 99 TYR B C 1
ATOM 2299 O O . TYR B 1 99 ? 2.721 14.789 8.32 1 97.44 99 TYR B O 1
ATOM 2307 N N . CYS B 1 100 ? 1.667 16.719 8.227 1 95.5 100 CYS B N 1
ATOM 2308 C CA . CYS B 1 100 ? 2.84 17.516 8.555 1 95.5 100 CYS B CA 1
ATOM 2309 C C . CYS B 1 100 ? 2.432 18.875 9.117 1 95.5 100 CYS B C 1
ATOM 2311 O O . CYS B 1 100 ? 1.331 19.359 8.844 1 95.5 100 CYS B O 1
ATOM 2313 N N . LEU B 1 101 ? 3.211 19.359 9.875 1 95.69 101 LEU B N 1
ATOM 2314 C CA . LEU B 1 101 ? 3.023 20.641 10.539 1 95.69 101 LEU B CA 1
ATOM 2315 C C . LEU B 1 101 ? 4.305 21.469 10.492 1 95.69 101 LEU B C 1
ATOM 2317 O O . LEU B 1 101 ? 5.398 20.953 10.703 1 95.69 101 LEU B O 1
ATOM 2321 N N . ASP B 1 102 ? 4.066 22.75 10.234 1 95.25 102 ASP B N 1
ATOM 2322 C CA . ASP B 1 102 ? 5.195 23.656 10.383 1 95.25 102 ASP B CA 1
ATOM 2323 C C . ASP B 1 102 ? 5.852 23.5 11.75 1 95.25 102 ASP B C 1
ATOM 2325 O O . ASP B 1 102 ? 5.164 23.406 12.773 1 95.25 102 ASP B O 1
ATOM 2329 N N . THR B 1 103 ? 7.133 23.562 11.758 1 92.38 103 THR B N 1
ATOM 2330 C CA . THR B 1 103 ? 7.918 23.297 12.961 1 92.38 103 THR B CA 1
ATOM 2331 C C . THR B 1 103 ? 7.598 24.328 14.047 1 92.38 103 THR B C 1
ATOM 2333 O O . THR B 1 103 ? 7.617 24 15.234 1 92.38 103 THR B O 1
ATOM 2336 N N . VAL B 1 104 ? 7.246 25.484 13.648 1 92.19 104 VAL B N 1
ATOM 2337 C CA . VAL B 1 104 ? 7.012 26.578 14.586 1 92.19 104 VAL B CA 1
ATOM 2338 C C . VAL B 1 104 ? 5.762 26.281 15.422 1 92.19 104 VAL B C 1
ATOM 2340 O O . VAL B 1 104 ? 5.617 26.797 16.531 1 92.19 104 VAL B O 1
ATOM 2343 N N . TYR B 1 105 ? 4.961 25.422 14.953 1 93.25 105 TYR B N 1
ATOM 2344 C CA . TYR B 1 105 ? 3.68 25.188 15.617 1 93.25 105 TYR B CA 1
ATOM 2345 C C . TYR B 1 105 ? 3.637 23.797 16.25 1 93.25 105 TYR B C 1
ATOM 2347 O O . TYR B 1 105 ? 2.584 23.359 16.719 1 93.25 105 TYR B O 1
ATOM 2355 N N . GLN B 1 106 ? 4.727 23.094 16.281 1 90.69 106 GLN B N 1
ATOM 2356 C CA . GLN B 1 106 ? 4.805 21.766 16.875 1 90.69 106 GLN B CA 1
ATOM 2357 C C . GLN B 1 106 ? 4.84 21.844 18.391 1 90.69 106 GLN B C 1
ATOM 2359 O O . GLN B 1 106 ? 5.262 22.859 18.969 1 90.69 106 GLN B O 1
ATOM 2364 N N . GLY B 1 107 ? 4.34 20.812 19.031 1 91.31 107 GLY B N 1
ATOM 2365 C CA . GLY B 1 107 ? 4.383 20.734 20.484 1 91.31 107 GLY B CA 1
ATOM 2366 C C . GLY B 1 107 ? 3.287 21.547 21.156 1 91.31 107 GLY B C 1
ATOM 2367 O O . GLY B 1 107 ? 3.352 21.797 22.359 1 91.31 107 GLY B O 1
ATOM 2368 N N . LYS B 1 108 ? 2.312 21.969 20.406 1 94.06 108 LYS B N 1
ATOM 2369 C CA . LYS B 1 108 ? 1.254 22.828 20.938 1 94.06 108 LYS B CA 1
ATOM 2370 C C . LYS B 1 108 ? -0.104 22.141 20.844 1 94.06 108 LYS B C 1
ATOM 2372 O O . LYS B 1 108 ? -1.145 22.781 21 1 94.06 108 LYS B O 1
ATOM 2377 N N . GLY B 1 109 ? -0.098 20.906 20.469 1 96.25 109 GLY B N 1
ATOM 2378 C CA . GLY B 1 109 ? -1.333 20.141 20.406 1 96.25 109 GLY B CA 1
ATOM 2379 C C . GLY B 1 109 ? -2.139 20.438 19.141 1 96.25 109 GLY B C 1
ATOM 2380 O O . GLY B 1 109 ? -3.299 20.031 19.047 1 96.25 109 GLY B O 1
ATOM 2381 N N . ILE B 1 110 ? -1.576 21.125 18.25 1 97.25 110 ILE B N 1
ATOM 2382 C CA . ILE B 1 110 ? -2.273 21.562 17.047 1 97.25 110 ILE B CA 1
ATOM 2383 C C . ILE B 1 110 ? -2.592 20.359 16.172 1 97.25 110 ILE B C 1
ATOM 2385 O O . ILE B 1 110 ? -3.736 20.172 15.75 1 97.25 110 ILE B O 1
ATOM 2389 N N . MET B 1 111 ? -1.632 19.562 15.93 1 97.81 111 MET B N 1
ATOM 2390 C CA . MET B 1 111 ? -1.854 18.422 15.039 1 97.81 111 MET B CA 1
ATOM 2391 C C . MET B 1 111 ? -2.828 17.422 15.664 1 97.81 111 MET B C 1
ATOM 2393 O O . MET B 1 111 ? -3.646 16.828 14.961 1 97.81 111 MET B O 1
ATOM 2397 N N . LYS B 1 112 ? -2.729 17.219 16.953 1 98.12 112 LYS B N 1
ATOM 2398 C CA . LYS B 1 112 ? -3.689 16.344 17.625 1 98.12 112 LYS B CA 1
ATOM 2399 C C . LYS B 1 112 ? -5.117 16.844 17.406 1 98.12 112 LYS B C 1
ATOM 2401 O O . LYS B 1 112 ? -6.008 16.062 17.062 1 98.12 112 LYS B O 1
ATOM 2406 N N . GLU B 1 113 ? -5.273 18.125 17.625 1 98.44 113 GLU B N 1
ATOM 2407 C CA . GLU B 1 113 ? -6.582 18.734 17.422 1 98.44 113 GLU B CA 1
ATOM 2408 C C . GLU B 1 113 ? -7.062 18.562 15.984 1 98.44 113 GLU B C 1
ATOM 2410 O O . GLU B 1 113 ? -8.211 18.172 15.75 1 98.44 113 GLU B O 1
ATOM 2415 N N . ALA B 1 114 ? -6.234 18.797 15.023 1 98.56 114 ALA B N 1
ATOM 2416 C CA . ALA B 1 114 ? -6.566 18.672 13.602 1 98.56 114 ALA B CA 1
ATOM 2417 C C . ALA B 1 114 ? -6.91 17.234 13.242 1 98.56 114 ALA B C 1
ATOM 2419 O O . ALA B 1 114 ? -7.93 16.969 12.594 1 98.56 114 ALA B O 1
ATOM 2420 N N . MET B 1 115 ? -6.09 16.297 13.727 1 98.62 115 MET B N 1
ATOM 2421 C CA . MET B 1 115 ? -6.23 14.898 13.344 1 98.62 115 MET B CA 1
ATOM 2422 C C . MET B 1 115 ? -7.473 14.281 13.969 1 98.62 115 MET B C 1
ATOM 2424 O O . MET B 1 115 ? -8.133 13.438 13.359 1 98.62 115 MET B O 1
ATOM 2428 N N . LEU B 1 116 ? -7.816 14.664 15.164 1 98.69 116 LEU B N 1
ATOM 2429 C CA . LEU B 1 116 ? -9.047 14.172 15.773 1 98.69 116 LEU B CA 1
ATOM 2430 C C . LEU B 1 116 ? -10.258 14.555 14.938 1 98.69 116 LEU B C 1
ATOM 2432 O O . LEU B 1 116 ? -11.133 13.719 14.688 1 98.69 116 LEU B O 1
ATOM 2436 N N . ALA B 1 117 ? -10.266 15.758 14.516 1 98.62 117 ALA B N 1
ATOM 2437 C CA . ALA B 1 117 ? -11.375 16.234 13.688 1 98.62 117 ALA B CA 1
ATOM 2438 C C . ALA B 1 117 ? -11.375 15.547 12.328 1 98.62 117 ALA B C 1
ATOM 2440 O O . ALA B 1 117 ? -12.438 15.18 11.812 1 98.62 117 ALA B O 1
ATOM 2441 N N . PHE B 1 118 ? -10.219 15.414 11.742 1 98.62 118 PHE B N 1
ATOM 2442 C CA . PHE B 1 118 ? -10.07 14.789 10.43 1 98.62 118 PHE B CA 1
ATOM 2443 C C . PHE B 1 118 ? -10.5 13.336 10.469 1 98.62 118 PHE B C 1
ATOM 2445 O O . PHE B 1 118 ? -11.266 12.883 9.609 1 98.62 118 PHE B O 1
ATOM 2452 N N . ILE B 1 119 ? -10.039 12.594 11.469 1 98.69 119 ILE B N 1
ATOM 2453 C CA . ILE B 1 119 ? -10.375 11.18 11.641 1 98.69 119 ILE B CA 1
ATOM 2454 C C . ILE B 1 119 ? -11.875 11.031 11.867 1 98.69 119 ILE B C 1
ATOM 2456 O O . ILE B 1 119 ? -12.508 10.133 11.297 1 98.69 119 ILE B O 1
ATOM 2460 N N . ASP B 1 120 ? -12.422 11.906 12.695 1 98.31 120 ASP B N 1
ATOM 2461 C CA . ASP B 1 120 ? -13.867 11.883 12.914 1 98.31 120 ASP B CA 1
ATOM 2462 C C . ASP B 1 120 ? -14.625 12.086 11.602 1 98.31 120 ASP B C 1
ATOM 2464 O O . ASP B 1 120 ? -15.609 11.398 11.336 1 98.31 120 ASP B O 1
ATOM 2468 N N . TYR B 1 121 ? -14.188 13 10.797 1 97.94 121 TYR B N 1
ATOM 2469 C CA . TYR B 1 121 ? -14.812 13.25 9.5 1 97.94 121 TYR B CA 1
ATOM 2470 C C . TYR B 1 121 ? -14.742 12.008 8.617 1 97.94 121 TYR B C 1
ATOM 2472 O O . TYR B 1 121 ? -15.734 11.625 8 1 97.94 121 TYR B O 1
ATOM 2480 N N . LEU B 1 122 ? -13.57 11.383 8.531 1 97.69 122 LEU B N 1
ATOM 2481 C CA . LEU B 1 122 ? -13.383 10.18 7.719 1 97.69 122 LEU B CA 1
ATOM 2482 C C . LEU B 1 122 ? -14.328 9.07 8.172 1 97.69 122 LEU B C 1
ATOM 2484 O O . LEU B 1 122 ? -14.906 8.367 7.34 1 97.69 122 LEU B O 1
ATOM 2488 N N . HIS B 1 123 ? -14.453 8.93 9.445 1 98 123 HIS B N 1
ATOM 2489 C CA . HIS B 1 123 ? -15.297 7.891 10.016 1 98 123 HIS B CA 1
ATOM 2490 C C . HIS B 1 123 ? -16.766 8.172 9.734 1 98 123 HIS B C 1
ATOM 2492 O O . HIS B 1 123 ? -17.5 7.289 9.273 1 98 123 HIS B O 1
ATOM 2498 N N . THR B 1 124 ? -17.188 9.391 9.922 1 96.81 124 THR B N 1
ATOM 2499 C CA . THR B 1 124 ? -18.609 9.711 9.93 1 96.81 124 THR B CA 1
ATOM 2500 C C . THR B 1 124 ? -19.109 9.977 8.508 1 96.81 124 THR B C 1
ATOM 2502 O O . THR B 1 124 ? -20.25 9.633 8.172 1 96.81 124 THR B O 1
ATOM 2505 N N . HIS B 1 125 ? -18.25 10.555 7.637 1 94.81 125 HIS B N 1
ATOM 2506 C CA . HIS B 1 125 ? -18.719 10.984 6.324 1 94.81 125 HIS B CA 1
ATOM 2507 C C . HIS B 1 125 ? -18.25 10.031 5.234 1 94.81 125 HIS B C 1
ATOM 2509 O O . HIS B 1 125 ? -18.922 9.883 4.207 1 94.81 125 HIS B O 1
ATOM 2515 N N . LEU B 1 126 ? -17.141 9.344 5.457 1 94.06 126 LEU B N 1
ATOM 2516 C CA . LEU B 1 126 ? -16.641 8.43 4.438 1 94.06 126 LEU B CA 1
ATOM 2517 C C . LEU B 1 126 ? -16.781 6.984 4.898 1 94.06 126 LEU B C 1
ATOM 2519 O O . LEU B 1 126 ? -16.422 6.059 4.16 1 94.06 126 LEU B O 1
ATOM 2523 N N . ALA B 1 127 ? -17.188 6.77 6.074 1 96.06 127 ALA B N 1
ATOM 2524 C CA . ALA B 1 127 ? -17.453 5.449 6.645 1 96.06 127 ALA B CA 1
ATOM 2525 C C . ALA B 1 127 ? -16.203 4.594 6.664 1 96.06 127 ALA B C 1
ATOM 2527 O O . ALA B 1 127 ? -16.25 3.387 6.41 1 96.06 127 ALA B O 1
ATOM 2528 N N . ILE B 1 128 ? -15.125 5.223 6.91 1 97.62 128 ILE B N 1
ATOM 2529 C CA . ILE B 1 128 ? -13.859 4.508 7.027 1 97.62 128 ILE B CA 1
ATOM 2530 C C . ILE B 1 128 ? -13.852 3.672 8.305 1 97.62 128 ILE B C 1
ATOM 2532 O O . ILE B 1 128 ? -14.266 4.145 9.367 1 97.62 128 ILE B O 1
ATOM 2536 N N . ARG B 1 129 ? -13.359 2.43 8.18 1 97.81 129 ARG B N 1
ATOM 2537 C CA . ARG B 1 129 ? -13.352 1.5 9.305 1 97.81 129 ARG B CA 1
ATOM 2538 C C . ARG B 1 129 ? -11.953 1.352 9.891 1 97.81 129 ARG B C 1
ATOM 2540 O O . ARG B 1 129 ? -11.789 1.02 11.062 1 97.81 129 ARG B O 1
ATOM 2547 N N . ARG B 1 130 ? -10.969 1.513 9.055 1 98.5 130 ARG B N 1
ATOM 2548 C CA . ARG B 1 130 ? -9.594 1.286 9.469 1 98.5 130 ARG B CA 1
ATOM 2549 C C . ARG B 1 130 ? -8.648 2.301 8.828 1 98.5 130 ARG B C 1
ATOM 2551 O O . ARG B 1 130 ? -8.781 2.605 7.637 1 98.5 130 ARG B O 1
ATOM 2558 N N . LEU B 1 131 ? -7.773 2.842 9.602 1 98.75 131 LEU B N 1
ATOM 2559 C CA . LEU B 1 131 ? -6.738 3.756 9.133 1 98.75 131 LEU B CA 1
ATOM 2560 C C . LEU B 1 131 ? -5.352 3.18 9.383 1 98.75 131 LEU B C 1
ATOM 2562 O O . LEU B 1 131 ? -5.133 2.492 10.383 1 98.75 131 LEU B O 1
ATOM 2566 N N . GLU B 1 132 ? -4.477 3.436 8.477 1 98.69 132 GLU B N 1
ATOM 2567 C CA . GLU B 1 132 ? -3.082 3.02 8.602 1 98.69 132 GLU B CA 1
ATOM 2568 C C . GLU B 1 132 ? -2.137 4.203 8.43 1 98.69 132 GLU B C 1
ATOM 2570 O O . GLU B 1 132 ? -2.473 5.184 7.762 1 98.69 132 GLU B O 1
ATOM 2575 N N . ALA B 1 133 ? -1.044 4.148 9.047 1 98.44 133 ALA B N 1
ATOM 2576 C CA . ALA B 1 133 ? 0.014 5.145 8.906 1 98.44 133 ALA B CA 1
ATOM 2577 C C . ALA B 1 133 ? 1.387 4.484 8.828 1 98.44 133 ALA B C 1
ATOM 2579 O O . ALA B 1 133 ? 1.654 3.518 9.547 1 98.44 133 ALA B O 1
ATOM 2580 N N . ASP B 1 134 ? 2.199 4.941 7.988 1 97.19 134 ASP B N 1
ATOM 2581 C CA . ASP B 1 134 ? 3.59 4.547 7.801 1 97.19 134 ASP B CA 1
ATOM 2582 C C . ASP B 1 134 ? 4.543 5.668 8.211 1 97.19 134 ASP B C 1
ATOM 2584 O O . ASP B 1 134 ? 4.578 6.723 7.57 1 97.19 134 ASP B O 1
ATOM 2588 N N . ILE B 1 135 ? 5.328 5.434 9.258 1 97 135 ILE B N 1
ATOM 2589 C CA . ILE B 1 135 ? 6.199 6.52 9.695 1 97 135 ILE B CA 1
ATOM 2590 C C . ILE B 1 135 ? 7.625 6 9.859 1 97 135 ILE B C 1
ATOM 2592 O O . ILE B 1 135 ? 7.84 4.801 10.055 1 97 135 ILE B O 1
ATOM 2596 N N . HIS B 1 136 ? 8.57 6.957 9.789 1 96.25 136 HIS B N 1
ATOM 2597 C CA . HIS B 1 136 ? 9.961 6.648 10.094 1 96.25 136 HIS B CA 1
ATOM 2598 C C . HIS B 1 136 ? 10.133 6.293 11.562 1 96.25 136 HIS B C 1
ATOM 2600 O O . HIS B 1 136 ? 9.594 6.977 12.438 1 96.25 136 HIS B O 1
ATOM 2606 N N . PRO B 1 137 ? 10.93 5.293 11.883 1 96.62 137 PRO B N 1
ATOM 2607 C CA . PRO B 1 137 ? 11.086 4.859 13.273 1 96.62 137 PRO B CA 1
ATOM 2608 C C . PRO B 1 137 ? 11.664 5.949 14.172 1 96.62 137 PRO B C 1
ATOM 2610 O O . PRO B 1 137 ? 11.391 5.973 15.375 1 96.62 137 PRO B O 1
ATOM 2613 N N . ASN B 1 138 ? 12.391 6.816 13.609 1 95.12 138 ASN B N 1
ATOM 2614 C CA . ASN B 1 138 ? 13.008 7.879 14.391 1 95.12 138 ASN B CA 1
ATOM 2615 C C . ASN B 1 138 ? 12.078 9.078 14.547 1 95.12 138 ASN B C 1
ATOM 2617 O O . ASN B 1 138 ? 12.406 10.039 15.242 1 95.12 138 ASN B O 1
ATOM 2621 N N . ASN B 1 139 ? 11.008 9.07 13.844 1 94.25 139 ASN B N 1
ATOM 2622 C CA . ASN B 1 139 ? 10.031 10.141 14.016 1 94.25 139 ASN B CA 1
ATOM 2623 C C . ASN B 1 139 ? 9.195 9.945 15.273 1 94.25 139 ASN B C 1
ATOM 2625 O O . ASN B 1 139 ? 8 9.664 15.203 1 94.25 139 ASN B O 1
ATOM 2629 N N . LYS B 1 140 ? 9.789 10.203 16.375 1 94.94 140 LYS B N 1
ATOM 2630 C CA . LYS B 1 140 ? 9.195 9.938 17.672 1 94.94 140 LYS B CA 1
ATOM 2631 C C . LYS B 1 140 ? 7.973 10.812 17.922 1 94.94 140 LYS B C 1
ATOM 2633 O O . LYS B 1 140 ? 7.027 10.398 18.594 1 94.94 140 LYS B O 1
ATOM 2638 N N . ALA B 1 141 ? 8.023 12 17.375 1 93.56 141 ALA B N 1
ATOM 2639 C CA . ALA B 1 141 ? 6.883 12.906 17.531 1 93.56 141 ALA B CA 1
ATOM 2640 C C . ALA B 1 141 ? 5.637 12.328 16.859 1 93.56 141 ALA B C 1
ATOM 2642 O O . ALA B 1 141 ? 4.547 12.359 17.438 1 93.56 141 ALA B O 1
ATOM 2643 N N . SER B 1 142 ? 5.781 11.844 15.664 1 95.81 142 SER B N 1
ATOM 2644 C CA . SER B 1 142 ? 4.656 11.234 14.969 1 95.81 142 SER B CA 1
ATOM 2645 C C . SER B 1 142 ? 4.168 9.984 15.695 1 95.81 142 SER B C 1
ATOM 2647 O O . SER B 1 142 ? 2.963 9.758 15.812 1 95.81 142 SER B O 1
ATOM 2649 N N . ALA B 1 143 ? 5.094 9.172 16.172 1 97.38 143 ALA B N 1
ATOM 2650 C CA . ALA B 1 143 ? 4.73 7.984 16.938 1 97.38 143 ALA B CA 1
ATOM 2651 C C . ALA B 1 143 ? 3.896 8.359 18.156 1 97.38 143 ALA B C 1
ATOM 2653 O O . ALA B 1 143 ? 2.865 7.738 18.422 1 97.38 143 ALA B O 1
ATOM 2654 N N . ALA B 1 144 ? 4.371 9.312 18.875 1 97 144 ALA B N 1
ATOM 2655 C CA . ALA B 1 144 ? 3.662 9.781 20.062 1 97 144 ALA B CA 1
ATOM 2656 C C . ALA B 1 144 ? 2.258 10.258 19.719 1 97 144 ALA B C 1
ATOM 2658 O O . ALA B 1 144 ? 1.29 9.938 20.406 1 97 144 ALA B O 1
ATOM 2659 N N . LEU B 1 145 ? 2.145 11.039 18.656 1 97.69 145 LEU B N 1
ATOM 2660 C CA . LEU B 1 145 ? 0.844 11.523 18.203 1 97.69 145 LEU B CA 1
ATOM 2661 C C . LEU B 1 145 ? -0.09 10.359 17.891 1 97.69 145 LEU B C 1
ATOM 2663 O O . LEU B 1 145 ? -1.233 10.336 18.344 1 97.69 145 LEU B O 1
ATOM 2667 N N . LEU B 1 146 ? 0.373 9.438 17.094 1 98.38 146 LEU B N 1
ATOM 2668 C CA . LEU B 1 146 ? -0.44 8.297 16.688 1 98.38 146 LEU B CA 1
ATOM 2669 C C . LEU B 1 146 ? -0.924 7.52 17.906 1 98.38 146 LEU B C 1
ATOM 2671 O O . LEU B 1 146 ? -2.08 7.09 17.953 1 98.38 146 LEU B O 1
ATOM 2675 N N . ASN B 1 147 ? -0.04 7.34 18.844 1 98 147 ASN B N 1
ATOM 2676 C CA . ASN B 1 147 ? -0.43 6.672 20.094 1 98 147 ASN B CA 1
ATOM 2677 C C . ASN B 1 147 ? -1.552 7.426 20.797 1 98 147 ASN B C 1
ATOM 2679 O O . ASN B 1 147 ? -2.512 6.812 21.281 1 98 147 ASN B O 1
ATOM 2683 N N . THR B 1 148 ? -1.414 8.703 20.859 1 97.56 148 THR B N 1
ATOM 2684 C CA . THR B 1 148 ? -2.424 9.508 21.531 1 97.56 148 THR B CA 1
ATOM 2685 C C . THR B 1 148 ? -3.752 9.445 20.781 1 97.56 148 THR B C 1
ATOM 2687 O O . THR B 1 148 ? -4.816 9.625 21.375 1 97.56 148 THR B O 1
ATOM 2690 N N . LEU B 1 149 ? -3.713 9.242 19.516 1 98.12 149 LEU B N 1
ATOM 2691 C CA . LEU B 1 149 ? -4.914 9.172 18.688 1 98.12 149 LEU B CA 1
ATOM 2692 C C . LEU B 1 149 ? -5.535 7.781 18.75 1 98.12 149 LEU B C 1
ATOM 2694 O O . LEU B 1 149 ? -6.594 7.547 18.156 1 98.12 149 LEU B O 1
ATOM 2698 N N . GLY B 1 150 ? -4.859 6.812 19.375 1 98.38 150 GLY B N 1
ATOM 2699 C CA . GLY B 1 150 ? -5.414 5.484 19.562 1 98.38 150 GLY B CA 1
ATOM 2700 C C . GLY B 1 150 ? -4.836 4.453 18.609 1 98.38 150 GLY B C 1
ATOM 2701 O O . GLY B 1 150 ? -5.27 3.299 18.594 1 98.38 150 GLY B O 1
ATOM 2702 N N . PHE B 1 151 ? -3.881 4.871 17.812 1 98.75 151 PHE B N 1
ATOM 2703 C CA . PHE B 1 151 ? -3.229 3.922 16.922 1 98.75 151 PHE B CA 1
ATOM 2704 C C . PHE B 1 151 ? -2.348 2.957 17.703 1 98.75 151 PHE B C 1
ATOM 2706 O O . PHE B 1 151 ? -1.812 3.314 18.75 1 98.75 151 PHE B O 1
ATOM 2713 N N . GLU B 1 152 ? -2.164 1.793 17.125 1 98.44 152 GLU B N 1
ATOM 2714 C CA . GLU B 1 152 ? -1.229 0.799 17.641 1 98.44 152 GLU B CA 1
ATOM 2715 C C . GLU B 1 152 ? -0.184 0.425 16.594 1 98.44 152 GLU B C 1
ATOM 2717 O O . GLU B 1 152 ? -0.501 0.304 15.406 1 98.44 152 GLU B O 1
ATOM 2722 N N . GLN B 1 153 ? 1.027 0.266 17.016 1 98.44 153 GLN B N 1
ATOM 2723 C CA . GLN B 1 153 ? 2.043 -0.222 16.094 1 98.44 153 GLN B CA 1
ATOM 2724 C C . GLN B 1 153 ? 1.789 -1.679 15.719 1 98.44 153 GLN B C 1
ATOM 2726 O O . GLN B 1 153 ? 1.709 -2.547 16.594 1 98.44 153 GLN B O 1
ATOM 2731 N N . GLU B 1 154 ? 1.726 -1.899 14.477 1 98.75 154 GLU B N 1
ATOM 2732 C CA . GLU B 1 154 ? 1.344 -3.234 14.023 1 98.75 154 GLU B CA 1
ATOM 2733 C C . GLU B 1 154 ? 2.465 -3.891 13.227 1 98.75 154 GLU B C 1
ATOM 2735 O O . GLU B 1 154 ? 2.389 -5.078 12.898 1 98.75 154 GLU B O 1
ATOM 2740 N N . GLY B 1 155 ? 3.494 -3.111 12.953 1 98.38 155 GLY B N 1
ATOM 2741 C CA . GLY B 1 155 ? 4.566 -3.713 12.18 1 98.38 155 GLY B CA 1
ATOM 2742 C C . GLY B 1 155 ? 5.824 -2.863 12.133 1 98.38 155 GLY B C 1
ATOM 2743 O O . GLY B 1 155 ? 5.781 -1.669 12.438 1 98.38 155 GLY B O 1
ATOM 2744 N N . TYR B 1 156 ? 6.875 -3.43 11.836 1 98.56 156 TYR B N 1
ATOM 2745 C CA . TYR B 1 156 ? 8.188 -2.846 11.578 1 98.56 156 TYR B CA 1
ATOM 2746 C C . TYR B 1 156 ? 8.797 -3.426 10.305 1 98.56 156 TYR B C 1
ATOM 2748 O O . TYR B 1 156 ? 9.227 -4.582 10.289 1 98.56 156 TYR B O 1
ATOM 2756 N N . LEU B 1 157 ? 8.812 -2.645 9.242 1 98.31 157 LEU B N 1
ATOM 2757 C CA . LEU B 1 157 ? 9.266 -3.102 7.93 1 98.31 157 LEU B CA 1
ATOM 2758 C C . LEU B 1 157 ? 10.688 -2.629 7.645 1 98.31 157 LEU B C 1
ATOM 2760 O O . LEU B 1 157 ? 10.945 -1.424 7.59 1 98.31 157 LEU B O 1
ATOM 2764 N N . LYS B 1 158 ? 11.539 -3.506 7.391 1 97.88 158 LYS B N 1
ATOM 2765 C CA . LYS B 1 158 ? 12.969 -3.215 7.273 1 97.88 158 LYS B CA 1
ATOM 2766 C C . LYS B 1 158 ? 13.289 -2.596 5.914 1 97.88 158 LYS B C 1
ATOM 2768 O O . LYS B 1 158 ? 12.805 -3.059 4.883 1 97.88 158 LYS B O 1
ATOM 2773 N N . GLN B 1 159 ? 14.102 -1.524 5.934 1 97.56 159 GLN B N 1
ATOM 2774 C CA . GLN B 1 159 ? 14.703 -0.898 4.762 1 97.56 159 GLN B CA 1
ATOM 2775 C C . GLN B 1 159 ? 13.656 -0.623 3.688 1 97.56 159 GLN B C 1
ATOM 2777 O O . GLN B 1 159 ? 13.867 -0.927 2.512 1 97.56 159 GLN B O 1
ATOM 2782 N N . ARG B 1 160 ? 12.516 -0.085 4.039 1 96.62 160 ARG B N 1
ATOM 2783 C CA . ARG B 1 160 ? 11.375 0.032 3.141 1 96.62 160 ARG B CA 1
ATOM 2784 C C . ARG B 1 160 ? 11.516 1.242 2.225 1 96.62 160 ARG B C 1
ATOM 2786 O O . ARG B 1 160 ? 11.109 1.202 1.063 1 96.62 160 ARG B O 1
ATOM 2793 N N . TRP B 1 161 ? 12.117 2.262 2.697 1 94.44 161 TRP B N 1
ATOM 2794 C CA . TRP B 1 161 ? 12.172 3.504 1.934 1 94.44 161 TRP B CA 1
ATOM 2795 C C . TRP B 1 161 ? 13.602 3.828 1.518 1 94.44 161 TRP B C 1
ATOM 2797 O O . TRP B 1 161 ? 14.555 3.422 2.184 1 94.44 161 TRP B O 1
ATOM 2807 N N . VAL B 1 162 ? 13.703 4.543 0.421 1 93.19 162 VAL B N 1
ATOM 2808 C CA . VAL B 1 162 ? 14.938 5.164 -0.038 1 93.19 162 VAL B CA 1
ATOM 2809 C C . VAL B 1 162 ? 14.68 6.625 -0.396 1 93.19 162 VAL B C 1
ATOM 2811 O O . VAL B 1 162 ? 13.891 6.922 -1.297 1 93.19 162 VAL B O 1
ATOM 2814 N N . VAL B 1 163 ? 15.266 7.492 0.317 1 87.31 163 VAL B N 1
ATOM 2815 C CA . VAL B 1 163 ? 15.117 8.922 0.061 1 87.31 163 VAL B CA 1
ATOM 2816 C C . VAL B 1 163 ? 16.484 9.586 0.019 1 87.31 163 VAL B C 1
ATOM 2818 O O . VAL B 1 163 ? 17.234 9.555 1.004 1 87.31 163 VAL B O 1
ATOM 2821 N N . GLY B 1 164 ? 16.734 10.188 -1.075 1 85.5 164 GLY B N 1
ATOM 2822 C CA . GLY B 1 164 ? 18.031 10.82 -1.215 1 85.5 164 GLY B CA 1
ATOM 2823 C C . GLY B 1 164 ? 19.188 9.859 -0.975 1 85.5 164 GLY B C 1
ATOM 2824 O O . GLY B 1 164 ? 20.141 10.195 -0.277 1 85.5 164 GLY B O 1
ATOM 2825 N N . GLY B 1 165 ? 18.984 8.617 -1.311 1 86.94 165 GLY B N 1
ATOM 2826 C CA . GLY B 1 165 ? 20.016 7.605 -1.17 1 86.94 165 GLY B CA 1
ATOM 2827 C C . GLY B 1 165 ? 20.031 6.957 0.2 1 86.94 165 GLY B C 1
ATOM 2828 O O . GLY B 1 165 ? 20.797 6.008 0.433 1 86.94 165 GLY B O 1
ATOM 2829 N N . GLU B 1 166 ? 19.328 7.492 1.071 1 91.62 166 GLU B N 1
ATOM 2830 C CA . GLU B 1 166 ? 19.281 6.934 2.418 1 91.62 166 GLU B CA 1
ATOM 2831 C C . GLU B 1 166 ? 18.156 5.914 2.553 1 91.62 166 GLU B C 1
ATOM 2833 O O . GLU B 1 166 ? 17.016 6.176 2.152 1 91.62 166 GLU B O 1
ATOM 2838 N N . ILE B 1 167 ? 18.547 4.828 3.123 1 95.25 167 ILE B N 1
ATOM 2839 C CA . ILE B 1 167 ? 17.594 3.74 3.334 1 95.25 167 ILE B CA 1
ATOM 2840 C C . ILE B 1 167 ? 17.031 3.822 4.75 1 95.25 167 ILE B C 1
ATOM 2842 O O . ILE B 1 167 ? 17.766 4.094 5.703 1 95.25 167 ILE B O 1
ATOM 2846 N N . SER B 1 168 ? 15.727 3.643 4.828 1 95.88 168 SER B N 1
ATOM 2847 C CA . SER B 1 168 ? 15.117 3.705 6.152 1 95.88 168 SER B CA 1
ATOM 2848 C C . SER B 1 168 ? 14.055 2.627 6.324 1 95.88 168 SER B C 1
ATOM 2850 O O . SER B 1 168 ? 13.477 2.158 5.344 1 95.88 168 SER B O 1
ATOM 2852 N N . ASP B 1 169 ? 13.906 2.268 7.582 1 97.69 169 ASP B N 1
ATOM 2853 C CA . ASP B 1 169 ? 12.836 1.352 7.973 1 97.69 169 ASP B CA 1
ATOM 2854 C C . ASP B 1 169 ? 11.508 2.088 8.117 1 97.69 169 ASP B C 1
ATOM 2856 O O . ASP B 1 169 ? 11.453 3.311 7.965 1 97.69 169 ASP B O 1
ATOM 2860 N N . SER B 1 170 ? 10.461 1.292 8.297 1 97.62 170 SER B N 1
ATOM 2861 C CA . SER B 1 170 ? 9.125 1.846 8.508 1 97.62 170 SER B CA 1
ATOM 2862 C C . SER B 1 170 ? 8.438 1.194 9.703 1 97.62 170 SER B C 1
ATOM 2864 O O . SER B 1 170 ? 8.539 -0.019 9.898 1 97.62 170 SER B O 1
ATOM 2866 N N . GLU B 1 171 ? 7.836 2.008 10.508 1 98.38 171 GLU B N 1
ATOM 2867 C CA . GLU B 1 171 ? 6.848 1.521 11.469 1 98.38 171 GLU B CA 1
ATOM 2868 C C . GLU B 1 171 ? 5.43 1.692 10.938 1 98.38 171 GLU B C 1
ATOM 2870 O O . GLU B 1 171 ? 5.066 2.768 10.453 1 98.38 171 GLU B O 1
ATOM 2875 N N . ILE B 1 172 ? 4.672 0.622 11.023 1 98.62 172 ILE B N 1
ATOM 2876 C CA . ILE B 1 172 ? 3.295 0.638 10.539 1 98.62 172 ILE B CA 1
ATOM 2877 C C . ILE B 1 172 ? 2.334 0.695 11.727 1 98.62 172 ILE B C 1
ATOM 2879 O O . ILE B 1 172 ? 2.441 -0.103 12.664 1 98.62 172 ILE B O 1
ATOM 2883 N N . TYR B 1 173 ? 1.437 1.672 11.672 1 98.75 173 TYR B N 1
ATOM 2884 C CA . TYR B 1 173 ? 0.422 1.834 12.711 1 98.75 173 TYR B CA 1
ATOM 2885 C C . TYR B 1 173 ? -0.976 1.611 12.141 1 98.75 173 TYR B C 1
ATOM 2887 O O . TYR B 1 173 ? -1.241 1.935 10.984 1 98.75 173 TYR B O 1
ATOM 2895 N N . GLY B 1 174 ? -1.84 1.023 12.969 1 98.75 174 GLY B N 1
ATOM 2896 C CA . GLY B 1 174 ? -3.234 0.83 12.602 1 98.75 174 GLY B CA 1
ATOM 2897 C C . GLY B 1 174 ? -4.203 1.35 13.648 1 98.75 174 GLY B C 1
ATOM 2898 O O . GLY B 1 174 ? -3.906 1.319 14.852 1 98.75 174 GLY B O 1
ATOM 2899 N N . LEU B 1 175 ? -5.32 1.822 13.211 1 98.69 175 LEU B N 1
ATOM 2900 C CA . LEU B 1 175 ? -6.414 2.285 14.055 1 98.69 175 LEU B CA 1
ATOM 2901 C C . LEU B 1 175 ? -7.75 1.739 13.562 1 98.69 175 LEU B C 1
ATOM 2903 O O . LEU B 1 175 ? -8.094 1.891 12.383 1 98.69 175 LEU B O 1
ATOM 2907 N N . LEU B 1 176 ? -8.422 1.039 14.367 1 98.31 176 LEU B N 1
ATOM 2908 C CA . LEU B 1 176 ? -9.789 0.615 14.07 1 98.31 176 LEU B CA 1
ATOM 2909 C C . LEU B 1 176 ? -10.797 1.636 14.586 1 98.31 176 LEU B C 1
ATOM 2911 O O . LEU B 1 176 ? -10.75 2.035 15.75 1 98.31 176 LEU B O 1
ATOM 2915 N N . LEU B 1 177 ? -11.562 2.1 13.688 1 97.06 177 LEU B N 1
ATOM 2916 C CA . LEU B 1 177 ? -12.531 3.137 14.023 1 97.06 177 LEU B CA 1
ATOM 2917 C C . LEU B 1 177 ? -13.883 2.521 14.391 1 97.06 177 LEU B C 1
ATOM 2919 O O . LEU B 1 177 ? -14.227 1.438 13.914 1 97.06 177 LEU B O 1
#

Solvent-accessible surface area (backbone atoms only — not comparable to full-atom values): 18962 Å² total; per-residue (Å²): 133,63,60,77,70,46,74,48,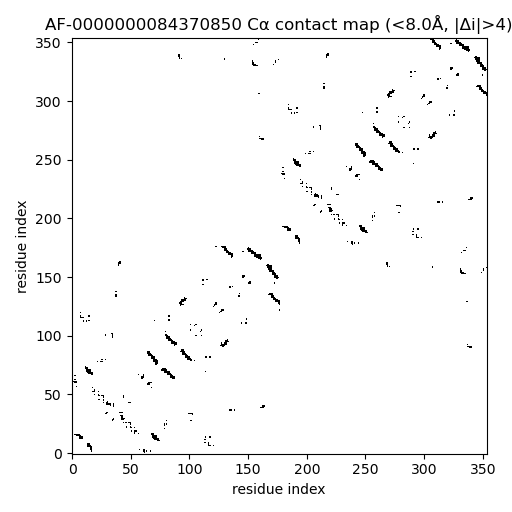76,57,95,62,36,34,36,25,48,75,53,79,88,43,24,68,60,48,27,56,42,44,38,29,60,78,57,29,63,74,48,88,52,76,52,53,88,50,63,63,57,32,44,51,50,52,57,48,43,55,55,38,25,73,67,62,56,34,48,59,29,29,33,20,34,58,89,80,58,46,77,44,36,35,40,35,41,30,72,66,39,77,77,41,24,27,28,31,49,51,72,51,53,33,70,89,56,59,94,67,58,49,64,59,56,52,47,54,54,51,52,48,45,38,37,74,76,67,56,37,39,33,42,30,36,77,41,41,74,81,44,54,68,59,53,53,50,40,48,75,74,62,34,39,82,32,30,54,41,76,62,56,42,38,42,96,85,42,71,34,45,31,32,32,30,39,32,80,101,135,62,60,77,71,45,72,47,77,59,95,62,37,34,34,26,47,76,51,80,88,44,24,67,59,50,26,57,41,46,39,28,59,77,58,30,63,76,46,87,51,76,50,52,87,50,6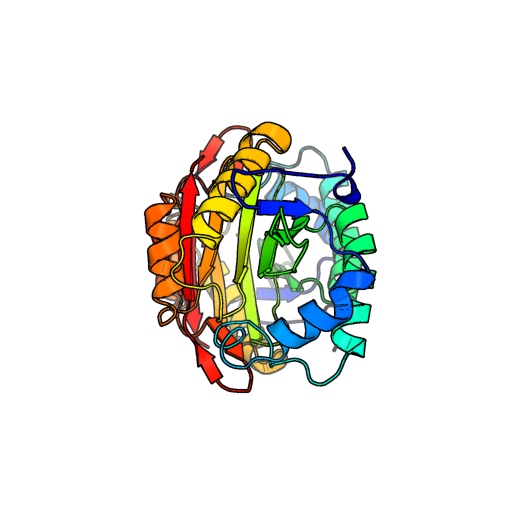1,63,59,30,45,52,50,51,56,47,44,54,55,39,25,73,68,62,58,34,50,58,30,31,32,22,35,59,88,76,59,47,76,46,37,36,40,34,40,30,74,66,38,76,77,40,24,28,30,32,48,51,70,51,53,34,71,89,58,58,94,67,57,50,65,60,57,52,47,54,54,50,52,50,45,40,37,74,76,67,55,37,40,34,42,30,37,76,40,42,74,80,44,54,69,60,52,53,49,39,46,73,74,62,33,40,81,32,31,53,41,77,63,56,41,38,43,96,86,42,70,33,45,32,32,31,32,39,31,79,102